Protein AF-A0A2V8SAG8-F1 (afdb_monomer)

Structure (mmCIF, N/CA/C/O backbone):
data_AF-A0A2V8SAG8-F1
#
_entry.id   AF-A0A2V8SAG8-F1
#
loop_
_atom_site.group_PDB
_atom_site.id
_atom_site.type_symbol
_atom_site.label_atom_id
_atom_site.label_alt_id
_atom_site.label_comp_id
_atom_site.label_asym_id
_atom_site.label_entity_id
_atom_site.label_seq_id
_atom_site.pdbx_PDB_ins_code
_atom_site.Cartn_x
_atom_site.Cartn_y
_atom_site.Cartn_z
_atom_site.occupancy
_atom_site.B_iso_or_equiv
_atom_site.auth_seq_id
_atom_site.auth_comp_id
_atom_site.auth_asym_id
_atom_site.auth_atom_id
_atom_site.pdbx_PDB_model_num
ATOM 1 N N . MET A 1 1 ? -33.614 17.159 59.659 1.00 59.34 1 MET A N 1
ATOM 2 C CA . MET A 1 1 ? -32.851 15.944 59.273 1.00 59.34 1 MET A CA 1
ATOM 3 C C . MET A 1 1 ? -33.443 15.196 58.076 1.00 59.34 1 MET A C 1
ATOM 5 O O . MET A 1 1 ? -32.689 14.918 57.157 1.00 59.34 1 MET A O 1
ATOM 9 N N . ARG A 1 2 ? -34.757 14.917 58.013 1.00 52.84 2 ARG A N 1
ATOM 10 C CA . ARG A 1 2 ? -35.379 14.204 56.870 1.00 52.84 2 ARG A CA 1
ATOM 11 C C . ARG A 1 2 ? -35.228 14.893 55.502 1.00 52.84 2 ARG A C 1
ATOM 13 O O . ARG A 1 2 ? -34.968 14.220 54.517 1.00 52.84 2 ARG A O 1
ATOM 20 N N . THR A 1 3 ? -35.327 16.218 55.440 1.00 53.06 3 THR A N 1
ATOM 21 C CA . THR A 1 3 ? -35.187 16.996 54.193 1.00 53.06 3 THR A CA 1
ATOM 22 C C . THR A 1 3 ? -33.755 17.038 53.646 1.00 53.06 3 THR A C 1
ATOM 24 O O . THR A 1 3 ? -33.572 17.054 52.434 1.00 53.06 3 THR A O 1
ATOM 27 N N . LEU A 1 4 ? -32.737 16.974 54.514 1.00 53.78 4 LEU A N 1
ATOM 28 C CA . LEU A 1 4 ? -31.325 16.955 54.104 1.00 53.78 4 LEU A CA 1
ATOM 29 C C . LEU A 1 4 ? -30.926 15.605 53.473 1.00 53.78 4 LEU A C 1
ATOM 31 O O . LEU A 1 4 ? -30.144 15.567 52.530 1.00 53.78 4 LEU A O 1
ATOM 35 N N . LEU A 1 5 ? -31.509 14.503 53.961 1.00 52.69 5 LEU A N 1
ATOM 36 C CA . LEU A 1 5 ? -31.294 13.150 53.430 1.00 52.69 5 LEU A CA 1
ATOM 37 C C . LEU A 1 5 ? -31.926 12.949 52.043 1.00 52.69 5 LEU A C 1
ATOM 39 O O . LEU A 1 5 ? -31.349 12.262 51.205 1.00 52.69 5 LEU A O 1
ATOM 43 N N . ILE A 1 6 ? -33.075 13.580 51.777 1.00 57.97 6 ILE A N 1
ATOM 44 C CA . ILE A 1 6 ? -33.745 13.501 50.468 1.00 57.97 6 ILE A CA 1
ATOM 45 C C . ILE A 1 6 ? -32.956 14.276 49.399 1.00 57.97 6 ILE A C 1
ATOM 47 O O . ILE A 1 6 ? -32.774 13.776 48.292 1.00 57.97 6 ILE A O 1
ATOM 51 N N . LEU A 1 7 ? -32.414 15.454 49.734 1.00 51.75 7 LEU A N 1
ATOM 52 C CA . LEU A 1 7 ? -31.563 16.229 48.820 1.00 51.75 7 LEU A CA 1
ATOM 53 C C . LEU A 1 7 ? -30.252 15.501 48.476 1.00 51.75 7 LEU A C 1
ATOM 55 O O . LEU A 1 7 ? -29.839 15.512 47.318 1.00 51.75 7 LEU A O 1
ATOM 59 N N . LEU A 1 8 ? -29.634 14.807 49.439 1.00 52.62 8 LEU A N 1
ATOM 60 C CA . LEU A 1 8 ? -28.410 14.033 49.198 1.00 52.62 8 LEU A CA 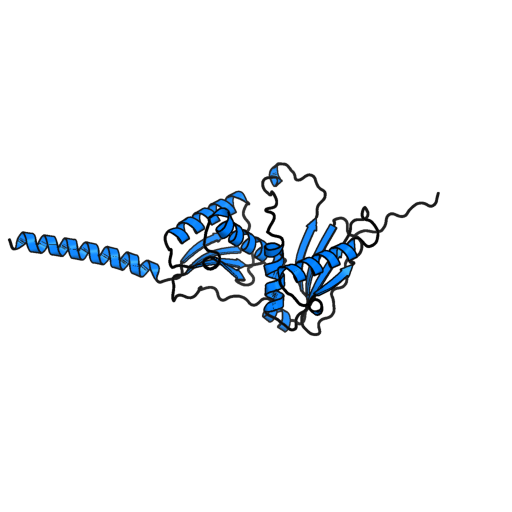1
ATOM 61 C C . LEU A 1 8 ? -28.649 12.829 48.266 1.00 52.62 8 LEU A C 1
ATOM 63 O O . LEU A 1 8 ? -27.813 12.525 47.416 1.00 52.62 8 LEU A O 1
ATOM 67 N N . ALA A 1 9 ? -29.808 12.173 48.387 1.00 54.47 9 ALA A N 1
ATOM 68 C CA . ALA A 1 9 ? -30.189 11.043 47.539 1.00 54.47 9 ALA A CA 1
ATOM 69 C C . ALA A 1 9 ? -30.464 11.463 46.081 1.00 54.47 9 ALA A C 1
ATOM 71 O O . ALA A 1 9 ? -30.076 10.753 45.155 1.00 54.47 9 ALA A O 1
ATOM 72 N N . ILE A 1 10 ? -31.070 12.636 45.863 1.00 56.75 10 ILE A N 1
ATOM 73 C CA . ILE A 1 10 ? -31.340 13.171 44.515 1.00 56.75 10 ILE A CA 1
ATOM 74 C C . ILE A 1 10 ? -30.034 13.573 43.810 1.00 56.75 10 ILE A C 1
ATOM 76 O O . ILE A 1 10 ? -29.859 13.297 42.622 1.00 56.75 10 ILE A O 1
ATOM 80 N N . VAL A 1 11 ? -29.080 14.159 44.539 1.00 57.69 11 VAL A N 1
ATOM 81 C CA . VAL A 1 11 ? -27.754 14.487 43.993 1.00 57.69 11 VAL A CA 1
ATOM 82 C C . VAL A 1 11 ? -26.985 13.208 43.633 1.00 57.69 11 VAL A C 1
ATOM 84 O O . VAL A 1 11 ? -26.477 13.106 42.519 1.00 57.69 11 VAL A O 1
ATOM 87 N N . ALA A 1 12 ? -26.977 12.187 44.498 1.00 54.62 12 ALA A N 1
ATOM 88 C CA . ALA A 1 12 ? -26.320 10.905 44.216 1.00 54.62 12 ALA A CA 1
ATOM 89 C C . ALA A 1 12 ? -26.925 10.161 43.006 1.00 54.62 12 ALA A C 1
ATOM 91 O O . ALA A 1 12 ? -26.187 9.622 42.180 1.00 54.62 12 ALA A O 1
ATOM 92 N N . ALA A 1 13 ? -28.253 10.186 42.849 1.00 53.47 13 ALA A N 1
ATOM 93 C CA . ALA A 1 13 ? -28.934 9.604 41.689 1.00 53.47 13 ALA A CA 1
ATOM 94 C C . ALA A 1 13 ? -28.615 10.342 40.372 1.00 53.47 13 ALA A C 1
ATOM 96 O O . ALA A 1 13 ? -28.557 9.725 39.308 1.00 53.47 13 ALA A O 1
ATOM 97 N N . SER A 1 14 ? -28.347 11.650 40.441 1.00 50.44 14 SER A N 1
ATOM 98 C CA . SER A 1 14 ? -27.987 12.466 39.272 1.00 50.44 14 SER A CA 1
ATOM 99 C C . SER A 1 14 ? -26.563 12.177 38.778 1.00 50.44 14 SER A C 1
ATOM 101 O O . SER A 1 14 ? -26.326 12.138 37.571 1.00 50.44 14 SER A O 1
ATOM 103 N N . PHE A 1 15 ? -25.624 11.896 39.691 1.00 50.81 15 PHE A N 1
ATOM 104 C CA . PHE A 1 15 ? -24.267 11.471 39.327 1.00 50.81 15 PHE A CA 1
ATOM 105 C C . PHE A 1 15 ? -24.233 10.058 38.725 1.00 50.81 15 PHE A C 1
ATOM 107 O O . PHE A 1 15 ? -23.493 9.825 37.773 1.00 50.81 15 PHE A O 1
ATOM 114 N N . ALA A 1 16 ? -25.060 9.129 39.215 1.00 51.09 16 ALA A N 1
ATOM 115 C CA . ALA A 1 16 ? -25.111 7.762 38.688 1.00 51.09 16 ALA A CA 1
ATOM 116 C C . ALA A 1 16 ? -25.622 7.700 37.235 1.00 51.09 16 ALA A C 1
ATOM 118 O O . ALA A 1 16 ? -25.042 6.995 36.409 1.00 51.09 16 ALA A O 1
ATOM 119 N N . ASN A 1 17 ? -26.651 8.484 36.894 1.00 52.81 17 ASN A N 1
ATOM 120 C CA . ASN A 1 17 ? -27.171 8.538 35.523 1.00 52.81 17 ASN A CA 1
ATOM 121 C C . ASN A 1 17 ? -26.181 9.176 34.538 1.00 52.81 17 ASN A C 1
ATOM 123 O O . ASN A 1 17 ? -26.051 8.688 33.418 1.00 52.81 17 ASN A O 1
ATOM 127 N N . ALA A 1 18 ? -25.439 10.211 34.948 1.00 50.78 18 ALA A N 1
ATOM 128 C CA . ALA A 1 18 ? -24.417 10.827 34.099 1.00 50.78 18 ALA A CA 1
ATOM 129 C C . ALA A 1 18 ? -23.249 9.865 33.800 1.00 50.78 18 ALA A C 1
ATOM 131 O O . ALA A 1 18 ? -22.774 9.797 32.665 1.00 50.78 18 ALA A O 1
ATOM 132 N N . VAL A 1 19 ? -22.813 9.073 34.787 1.00 52.50 19 VAL A N 1
ATOM 133 C CA . VAL A 1 19 ? -21.757 8.059 34.608 1.00 52.50 19 VAL A CA 1
ATOM 134 C C . VAL A 1 19 ? -22.233 6.926 33.690 1.00 52.50 19 VAL A C 1
ATOM 136 O O . VAL A 1 19 ? -21.529 6.586 32.741 1.00 52.50 19 VAL A O 1
ATOM 139 N N . ALA A 1 20 ? -23.456 6.420 33.879 1.00 48.94 20 ALA A N 1
ATOM 140 C CA . ALA A 1 20 ? -24.014 5.333 33.069 1.00 48.94 20 ALA A CA 1
ATOM 141 C C . ALA A 1 20 ? -24.266 5.730 31.598 1.00 48.94 20 ALA A C 1
ATOM 143 O O . ALA A 1 20 ? -23.990 4.947 30.688 1.00 48.94 20 ALA A O 1
ATOM 144 N N . GLN A 1 21 ? -24.719 6.962 31.330 1.00 47.94 21 GLN A N 1
ATOM 145 C CA . GLN A 1 21 ? -24.854 7.475 29.956 1.00 47.94 21 GLN A CA 1
ATOM 146 C C . GLN A 1 21 ? -23.495 7.672 29.267 1.00 47.94 21 GLN A C 1
ATOM 148 O O . GLN A 1 21 ? -23.377 7.456 28.061 1.00 47.94 21 GLN A O 1
ATOM 153 N N . THR A 1 22 ? -22.455 8.023 30.030 1.00 49.22 22 THR A N 1
ATOM 154 C CA . THR A 1 22 ? -21.082 8.142 29.511 1.00 49.22 22 THR A CA 1
ATOM 155 C C . THR A 1 22 ? -20.463 6.769 29.212 1.00 49.22 22 THR A C 1
ATOM 157 O O . THR A 1 22 ? -19.616 6.645 28.329 1.00 49.22 22 THR A O 1
ATOM 160 N N . GLU A 1 23 ? -20.889 5.723 29.919 1.00 48.75 23 GLU A N 1
ATOM 161 C CA . GLU A 1 23 ? -20.388 4.355 29.761 1.00 48.75 23 GLU A CA 1
ATOM 162 C C . GLU A 1 23 ? -21.086 3.600 28.615 1.00 48.75 23 GLU A C 1
ATOM 164 O O . GLU A 1 23 ? -20.420 2.926 27.831 1.00 48.75 23 GLU A O 1
ATOM 169 N N . SER A 1 24 ? -22.393 3.811 28.423 1.00 48.59 24 SER A N 1
ATOM 170 C CA . SER A 1 24 ? -23.162 3.227 27.311 1.00 48.59 24 SER A CA 1
ATOM 171 C C . SER A 1 24 ? -22.766 3.778 25.933 1.00 48.59 24 SER A C 1
ATOM 173 O O . SER A 1 24 ? -22.850 3.058 24.944 1.00 48.59 24 SER A O 1
ATOM 175 N N . ALA A 1 25 ? -22.299 5.029 25.841 1.00 52.31 25 ALA A N 1
ATOM 176 C CA . ALA A 1 25 ? -21.784 5.599 24.588 1.00 52.31 25 ALA A CA 1
ATOM 177 C C . ALA A 1 25 ? -20.377 5.078 24.213 1.00 52.31 25 ALA A C 1
ATOM 179 O O . ALA A 1 25 ? -19.885 5.343 23.117 1.00 52.31 25 ALA A O 1
ATOM 180 N N . ARG A 1 26 ? -19.708 4.343 25.116 1.00 59.00 26 ARG A N 1
ATOM 181 C CA . ARG A 1 26 ? -18.362 3.775 24.914 1.00 59.00 26 ARG A CA 1
ATOM 182 C C . ARG A 1 26 ? -18.370 2.310 24.484 1.00 59.00 26 ARG A C 1
ATOM 184 O O . ARG A 1 26 ? -17.299 1.718 24.399 1.00 59.00 26 ARG A O 1
ATOM 191 N N . THR A 1 27 ? -19.535 1.712 24.249 1.00 76.00 27 THR A N 1
ATOM 192 C CA . THR A 1 27 ? -19.641 0.268 23.979 1.00 76.00 27 THR A CA 1
ATOM 193 C C . THR A 1 27 ? -19.676 -0.065 22.484 1.00 76.00 27 THR A C 1
ATOM 195 O O . THR A 1 27 ? -19.366 -1.188 22.091 1.00 76.00 27 THR A O 1
ATOM 198 N N . GLU A 1 28 ? -19.976 0.911 21.627 1.00 88.75 28 GLU A N 1
ATOM 199 C CA . GLU A 1 28 ? -20.099 0.702 20.183 1.00 88.75 28 GLU A CA 1
ATOM 200 C C . GLU A 1 28 ? -18.912 1.267 19.397 1.00 88.75 28 GLU A C 1
ATOM 202 O O . GLU A 1 28 ? -18.224 2.201 19.819 1.00 88.75 28 GLU A O 1
ATOM 207 N N . ALA A 1 29 ? -18.662 0.678 18.227 1.00 94.81 29 ALA A N 1
ATOM 208 C CA . ALA A 1 29 ? -17.702 1.210 17.275 1.00 94.81 29 ALA A CA 1
ATOM 209 C C . ALA A 1 29 ? -18.207 2.549 16.724 1.00 94.81 29 ALA A C 1
ATOM 211 O O . ALA A 1 29 ? -19.338 2.649 16.252 1.00 94.81 29 ALA A O 1
ATOM 212 N N . ARG A 1 30 ? -17.352 3.573 16.740 1.00 95.69 30 ARG A N 1
ATOM 213 C CA . ARG A 1 30 ? -17.709 4.931 16.321 1.00 95.69 30 ARG A CA 1
ATOM 214 C C . ARG A 1 30 ? -16.890 5.378 15.120 1.00 95.69 30 ARG A C 1
ATOM 216 O O . ARG A 1 30 ? -15.659 5.333 15.156 1.00 95.69 30 ARG A O 1
ATOM 223 N N . LEU A 1 31 ? -17.584 5.866 14.094 1.00 97.31 31 LEU A N 1
ATOM 224 C CA . LEU A 1 31 ? -16.984 6.600 12.985 1.00 97.31 31 LEU A CA 1
ATOM 225 C C . LEU A 1 31 ? -16.631 8.010 13.471 1.00 97.31 31 LEU A C 1
ATOM 227 O O . LEU A 1 31 ? -17.499 8.746 13.934 1.00 97.31 31 LEU A O 1
ATOM 231 N N . ILE A 1 32 ? -15.355 8.363 13.393 1.00 97.94 32 ILE A N 1
ATOM 232 C CA . ILE A 1 32 ? -14.829 9.671 13.795 1.00 97.94 32 ILE A CA 1
ATOM 233 C C . ILE A 1 32 ? -14.840 10.635 12.619 1.00 97.94 32 ILE A C 1
ATOM 235 O O . ILE A 1 32 ? -15.211 11.793 12.770 1.00 97.94 32 ILE A O 1
ATOM 239 N N . ASP A 1 33 ? -14.418 10.149 11.454 1.00 98.44 33 ASP A N 1
ATOM 240 C CA . ASP A 1 33 ? -14.314 10.951 10.244 1.00 98.44 33 ASP A CA 1
ATOM 241 C C . ASP A 1 33 ? -14.410 10.061 9.000 1.00 98.44 33 ASP A C 1
ATOM 243 O O . ASP A 1 33 ? -14.040 8.885 9.030 1.00 98.44 33 ASP A O 1
ATOM 247 N N . SER A 1 34 ? -14.885 10.639 7.900 1.00 97.88 34 SER A N 1
ATOM 248 C CA . SER A 1 34 ? -14.940 10.026 6.576 1.00 97.88 34 SER A CA 1
ATOM 249 C C . SER A 1 34 ? -14.598 11.077 5.527 1.00 97.88 34 SER A C 1
ATOM 251 O O . SER A 1 34 ? -15.248 12.118 5.446 1.00 97.88 34 SER A O 1
ATOM 253 N N . PHE A 1 35 ? -13.600 10.801 4.692 1.00 97.31 35 PHE A N 1
ATOM 254 C CA . PHE A 1 35 ? -13.132 11.750 3.685 1.00 97.31 35 PHE A CA 1
ATOM 255 C C . PHE A 1 35 ? -12.602 11.055 2.433 1.00 97.31 35 PHE A C 1
ATOM 257 O O . PHE A 1 35 ? -12.167 9.905 2.469 1.00 97.31 35 PHE A O 1
ATOM 264 N N . GLY A 1 36 ? -12.654 11.770 1.309 1.00 94.44 36 GLY A N 1
ATOM 265 C CA . GLY A 1 36 ? -12.158 11.288 0.025 1.00 94.44 36 GLY A CA 1
ATOM 266 C C . GLY A 1 36 ? -10.677 11.594 -0.207 1.00 94.44 36 GLY A C 1
ATOM 267 O O . GLY A 1 36 ? -9.850 11.558 0.705 1.00 94.44 36 GLY A O 1
ATOM 268 N N . SER A 1 37 ? -10.326 11.949 -1.443 1.00 89.19 37 SER A N 1
ATOM 269 C CA . SER A 1 37 ? -9.012 12.533 -1.726 1.00 89.19 37 SER A CA 1
ATOM 270 C C . SER A 1 37 ? -8.968 13.982 -1.236 1.00 89.19 37 SER A C 1
ATOM 272 O O . SER A 1 37 ? -9.674 14.834 -1.767 1.00 89.19 37 SER A O 1
ATOM 274 N N . VAL A 1 38 ? -8.132 14.260 -0.236 1.00 91.25 38 VAL A N 1
ATOM 275 C CA . VAL A 1 38 ? -7.940 15.601 0.345 1.00 91.25 38 VAL A CA 1
ATOM 276 C C . VAL A 1 38 ? -6.486 16.054 0.224 1.00 91.25 38 VAL A C 1
ATOM 278 O O . VAL A 1 38 ? -5.590 15.228 -0.014 1.00 91.25 38 VAL A O 1
ATOM 281 N N . ALA A 1 39 ? -6.251 17.356 0.405 1.00 87.69 39 ALA A N 1
ATOM 282 C CA . ALA A 1 39 ? -4.908 17.912 0.507 1.00 87.69 39 ALA A CA 1
ATOM 283 C C . ALA A 1 39 ? -4.139 17.284 1.680 1.00 87.69 39 ALA A C 1
ATOM 285 O O . ALA A 1 39 ? -4.716 16.738 2.625 1.00 87.69 39 ALA A O 1
ATOM 286 N N . TYR A 1 40 ? -2.813 17.334 1.607 1.00 83.56 40 TYR A N 1
ATOM 287 C CA . TYR A 1 40 ? -1.960 16.689 2.597 1.00 83.56 40 TYR A CA 1
ATOM 288 C C . TYR A 1 40 ? -2.123 17.281 4.005 1.00 83.56 40 TYR A C 1
ATOM 290 O O . TYR A 1 40 ? -2.330 16.541 4.968 1.00 83.56 40 TYR A O 1
ATOM 298 N N . SER A 1 41 ? -2.096 18.610 4.108 1.00 88.38 41 SER A N 1
ATOM 299 C CA . SER A 1 41 ? -2.337 19.356 5.347 1.00 88.38 41 SER A CA 1
ATOM 300 C C . SER A 1 41 ? -3.689 19.011 5.978 1.00 88.38 41 SER A C 1
ATOM 302 O O . SER A 1 41 ? -3.756 18.751 7.179 1.00 88.38 41 SER A O 1
ATOM 304 N N . ASP A 1 42 ? -4.746 18.916 5.168 1.00 94.06 42 ASP A N 1
ATOM 305 C CA . ASP A 1 42 ? -6.082 18.531 5.632 1.00 94.06 42 ASP A CA 1
ATOM 306 C C . ASP A 1 42 ? -6.101 17.101 6.174 1.00 94.06 42 ASP A C 1
ATOM 308 O O . ASP A 1 42 ? -6.712 16.826 7.207 1.00 94.06 42 ASP A O 1
ATOM 312 N N . MET A 1 43 ? -5.412 16.175 5.499 1.00 93.81 43 MET A N 1
ATOM 313 C CA . MET A 1 43 ? -5.290 14.798 5.972 1.00 93.81 43 MET A CA 1
ATOM 314 C C . MET A 1 43 ? -4.577 14.738 7.327 1.00 93.81 43 MET A C 1
ATOM 316 O O . MET A 1 43 ? -5.033 14.019 8.212 1.00 93.81 43 MET A O 1
ATOM 320 N N . LEU A 1 44 ? -3.491 15.496 7.510 1.00 94.25 44 LEU A N 1
ATOM 321 C CA . LEU A 1 44 ? -2.785 15.578 8.791 1.00 94.25 44 LEU A CA 1
ATOM 322 C C . LEU A 1 44 ? -3.690 16.109 9.903 1.00 94.25 44 LEU A C 1
ATOM 324 O O . LEU A 1 44 ? -3.802 15.464 10.940 1.00 94.25 44 LEU A O 1
ATOM 328 N N . ALA A 1 45 ? -4.399 17.215 9.667 1.00 97.00 45 ALA A N 1
ATOM 329 C CA . ALA A 1 45 ? -5.307 17.796 10.655 1.00 97.00 45 ALA A CA 1
ATOM 330 C C . ALA A 1 45 ? -6.406 16.807 11.092 1.00 97.00 45 ALA A C 1
ATOM 332 O O . ALA A 1 45 ? -6.732 16.703 12.276 1.00 97.00 45 ALA A O 1
ATOM 333 N N . ARG A 1 46 ? -6.941 16.019 10.152 1.00 98.19 46 ARG A N 1
ATOM 334 C CA . ARG A 1 46 ? -7.920 14.958 10.446 1.00 98.19 46 ARG A CA 1
ATOM 335 C C . ARG A 1 46 ? -7.313 13.817 11.261 1.00 98.19 46 ARG A C 1
ATOM 337 O O . ARG A 1 46 ? -7.924 13.349 12.221 1.00 98.19 46 ARG A O 1
ATOM 344 N N . LEU A 1 47 ? -6.097 13.387 10.918 1.00 98.19 47 LEU A N 1
ATOM 345 C CA . LEU A 1 47 ? -5.368 12.369 11.682 1.00 98.19 47 LEU A CA 1
ATOM 346 C C . LEU A 1 47 ? -5.015 12.852 13.094 1.00 98.19 47 LEU A C 1
ATOM 348 O O . LEU A 1 47 ? -5.016 12.048 14.022 1.00 98.19 47 LEU A O 1
ATOM 352 N N . ASP A 1 48 ? -4.776 14.147 13.278 1.00 98.44 48 ASP A N 1
ATOM 353 C CA . ASP A 1 48 ? -4.539 14.746 14.591 1.00 98.44 48 ASP A CA 1
ATOM 354 C C . ASP A 1 48 ? -5.784 14.695 15.468 1.00 98.44 48 ASP A C 1
ATOM 356 O O . ASP A 1 48 ? -5.710 14.246 16.612 1.00 98.44 48 ASP A O 1
ATOM 360 N N . GLY A 1 49 ? -6.938 15.074 14.909 1.00 98.31 49 GLY A N 1
ATOM 361 C CA . GLY A 1 49 ? -8.229 14.909 15.576 1.00 98.31 49 GLY A CA 1
ATOM 362 C C . GLY A 1 49 ? -8.476 13.451 15.964 1.00 98.31 49 GLY A C 1
ATOM 363 O O . GLY A 1 49 ? -8.809 13.150 17.108 1.00 98.31 49 GLY A O 1
ATOM 364 N N . PHE A 1 50 ? -8.207 12.519 15.050 1.00 98.56 50 PHE A N 1
ATOM 365 C CA . PHE A 1 50 ? -8.332 11.090 15.329 1.00 98.56 50 PHE A CA 1
ATOM 366 C C . PHE A 1 50 ? -7.373 10.592 16.421 1.00 98.56 50 PHE A C 1
ATOM 368 O O . PHE A 1 50 ? -7.755 9.761 17.248 1.00 98.56 50 PHE A O 1
ATOM 375 N N . ALA A 1 51 ? -6.142 11.107 16.467 1.00 98.44 51 ALA A N 1
ATOM 376 C CA . ALA A 1 51 ? -5.182 10.770 17.512 1.00 98.44 51 ALA A CA 1
ATOM 377 C C . ALA A 1 51 ? -5.656 11.234 18.898 1.00 98.44 51 ALA A C 1
ATOM 379 O O . ALA A 1 51 ? -5.554 10.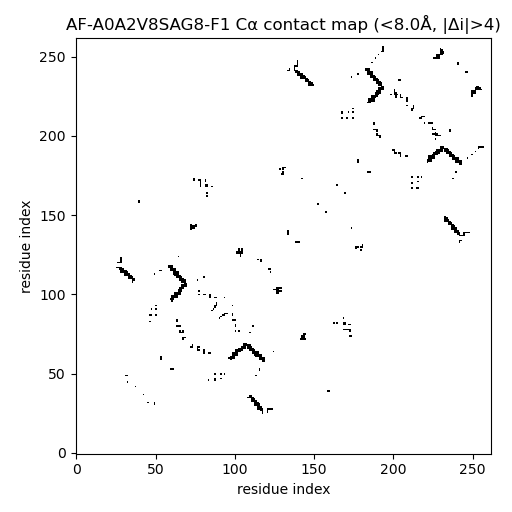463 19.854 1.00 98.44 51 ALA A O 1
ATOM 380 N N . ILE A 1 52 ? -6.219 12.443 18.997 1.00 98.12 52 ILE A N 1
ATOM 381 C CA . ILE A 1 52 ? -6.808 12.982 20.235 1.00 98.12 52 ILE A CA 1
ATOM 382 C C . ILE A 1 52 ? -7.950 12.081 20.716 1.00 98.12 52 ILE A C 1
ATOM 384 O O . ILE A 1 52 ? -7.973 11.658 21.873 1.00 98.12 52 ILE A O 1
ATOM 388 N N . GLU A 1 53 ? -8.864 11.714 19.818 1.00 97.56 53 GLU A N 1
ATOM 389 C CA . GLU A 1 53 ? -9.987 10.832 20.145 1.00 97.56 53 GLU A CA 1
ATOM 390 C C . GLU A 1 53 ? -9.509 9.458 20.655 1.00 97.56 53 GLU A C 1
ATOM 392 O O . GLU A 1 53 ? -10.049 8.925 21.627 1.00 97.56 53 GLU A O 1
ATOM 397 N N . LEU A 1 54 ? -8.445 8.895 20.068 1.00 96.56 54 LEU A N 1
ATOM 398 C CA . LEU A 1 54 ? -7.841 7.643 20.540 1.00 96.56 54 LEU A CA 1
ATOM 399 C C . LEU A 1 54 ? -7.117 7.774 21.882 1.00 96.56 54 LEU A C 1
ATOM 401 O O . LEU A 1 54 ? -7.101 6.815 22.660 1.00 96.56 54 LEU A O 1
ATOM 405 N N . GLN A 1 55 ? -6.502 8.918 22.171 1.00 95.81 55 GLN A N 1
ATOM 406 C CA . GLN A 1 55 ? -5.885 9.184 23.474 1.00 95.81 55 GLN A CA 1
ATOM 407 C C . GLN A 1 55 ? -6.946 9.267 24.578 1.00 95.81 55 GLN A C 1
ATOM 409 O O . GLN A 1 55 ? -6.750 8.700 25.652 1.00 95.81 55 GLN A O 1
ATOM 414 N N . ASN A 1 56 ? -8.106 9.855 24.275 1.00 95.81 56 ASN A N 1
ATOM 415 C CA . ASN A 1 56 ? -9.258 9.914 25.179 1.00 95.81 56 ASN A CA 1
ATOM 416 C C . ASN A 1 56 ? -9.949 8.550 25.386 1.00 95.81 56 ASN A C 1
ATOM 418 O O . ASN A 1 56 ? -10.724 8.383 26.328 1.00 95.81 56 ASN A O 1
ATOM 422 N N . ALA A 1 57 ? -9.654 7.560 24.538 1.00 94.50 57 ALA A N 1
ATOM 423 C CA . ALA A 1 57 ? -10.195 6.205 24.607 1.00 94.50 57 ALA A CA 1
ATOM 424 C C . ALA A 1 57 ? -9.068 5.151 24.697 1.00 94.50 57 ALA A C 1
ATOM 426 O O . ALA A 1 57 ? -8.889 4.361 23.767 1.00 94.50 57 ALA A O 1
ATOM 427 N N . PRO A 1 58 ? -8.298 5.090 25.803 1.00 92.88 58 PRO A N 1
ATOM 428 C CA . PRO A 1 58 ? -7.028 4.353 25.877 1.00 92.88 58 PRO A CA 1
ATOM 429 C C . PRO A 1 58 ? -7.152 2.839 25.664 1.00 92.88 58 PRO A C 1
ATOM 431 O O . PRO A 1 58 ? -6.216 2.214 25.173 1.00 92.88 58 PRO A O 1
ATOM 434 N N . GLN A 1 59 ? -8.307 2.254 25.988 1.00 93.44 59 GLN A N 1
ATOM 435 C CA . GLN A 1 59 ? -8.581 0.828 25.773 1.00 93.44 59 GLN A CA 1
ATOM 436 C C . GLN A 1 59 ? -9.065 0.521 24.346 1.00 93.44 59 GLN A C 1
ATOM 438 O O . GLN A 1 59 ? -9.099 -0.634 23.936 1.00 93.44 59 GLN A O 1
ATOM 443 N N . SER A 1 60 ? -9.438 1.538 23.569 1.00 96.25 60 SER A N 1
ATOM 444 C CA . SER A 1 60 ? -9.958 1.348 22.215 1.00 96.25 60 SER A CA 1
ATOM 445 C C . SER A 1 60 ? -8.842 1.218 21.182 1.00 96.25 60 SER A C 1
ATOM 447 O O . SER A 1 60 ? -7.724 1.723 21.356 1.00 96.25 60 SER A O 1
ATOM 449 N N . ARG A 1 61 ? -9.179 0.568 20.067 1.00 97.50 61 ARG A N 1
ATOM 450 C CA . ARG A 1 61 ? -8.348 0.468 18.864 1.00 97.50 61 ARG A CA 1
ATOM 451 C C . ARG A 1 61 ? -8.842 1.440 17.798 1.00 97.50 61 ARG A C 1
ATOM 453 O O . ARG A 1 61 ? -10.042 1.608 17.617 1.00 97.50 61 ARG A O 1
ATOM 460 N N . GLY A 1 62 ? -7.907 2.041 17.079 1.00 97.94 62 GLY A N 1
ATOM 461 C CA . GLY A 1 62 ? -8.149 2.852 15.900 1.00 97.94 62 GLY A CA 1
ATOM 462 C C . GLY A 1 62 ? -8.054 2.031 14.623 1.00 97.94 62 GLY A C 1
ATOM 463 O O . GLY A 1 62 ? -7.131 1.231 14.453 1.00 97.94 62 GLY A O 1
ATOM 464 N N . PHE A 1 63 ? -8.974 2.263 13.698 1.00 98.38 63 PHE A N 1
ATOM 465 C CA . PHE A 1 63 ? -8.962 1.658 12.376 1.00 98.38 63 PHE A CA 1
ATOM 466 C C . PHE A 1 63 ? -9.004 2.746 11.306 1.00 98.38 63 PHE A C 1
ATOM 468 O O . PHE A 1 63 ? -9.835 3.646 11.361 1.00 98.38 63 PHE A O 1
ATOM 475 N N . ILE A 1 64 ? -8.105 2.639 10.331 1.00 98.19 64 ILE A N 1
ATOM 476 C CA . ILE A 1 64 ? -8.134 3.404 9.086 1.00 98.19 64 ILE A CA 1
ATOM 477 C C . ILE A 1 64 ? -8.656 2.453 8.017 1.00 98.19 64 ILE A C 1
ATOM 479 O O . ILE A 1 64 ? -7.935 1.555 7.570 1.00 98.19 64 ILE A O 1
ATOM 483 N N . VAL A 1 65 ? -9.912 2.620 7.630 1.00 98.06 65 VAL A N 1
ATOM 484 C CA . VAL A 1 65 ? -10.530 1.819 6.576 1.00 98.06 65 VAL A CA 1
ATOM 485 C C . VAL A 1 65 ? -10.353 2.554 5.259 1.00 98.06 65 VAL A C 1
ATOM 487 O O . VAL A 1 65 ? -10.718 3.719 5.143 1.00 98.06 65 VAL A O 1
ATOM 490 N N . ALA A 1 66 ? -9.760 1.890 4.278 1.00 96.81 66 ALA A N 1
ATOM 491 C CA . ALA A 1 66 ? -9.431 2.477 2.992 1.00 96.81 66 ALA A CA 1
ATOM 492 C C . ALA A 1 66 ? -10.223 1.787 1.883 1.00 96.81 66 ALA A C 1
ATOM 494 O O . ALA A 1 66 ? -10.204 0.559 1.779 1.00 96.81 66 ALA A O 1
ATOM 495 N N . TYR A 1 67 ? -10.878 2.585 1.046 1.00 95.25 67 TYR A N 1
ATOM 496 C CA . TYR A 1 67 ? -11.713 2.124 -0.053 1.00 95.25 67 TYR A CA 1
ATOM 497 C C . TYR A 1 67 ? -11.118 2.607 -1.378 1.00 95.25 67 TYR A C 1
ATOM 499 O O . TYR A 1 67 ? -11.270 3.784 -1.726 1.00 95.25 67 TYR A O 1
ATOM 507 N N . PRO A 1 68 ? -10.378 1.759 -2.110 1.00 92.19 68 PRO A N 1
ATOM 508 C CA . PRO A 1 68 ? -9.926 2.096 -3.454 1.00 92.19 68 PRO A CA 1
ATOM 509 C C . PRO A 1 68 ? -11.095 2.191 -4.445 1.00 92.19 68 PRO A C 1
ATOM 511 O O . PRO A 1 68 ? -12.149 1.585 -4.257 1.00 92.19 68 PRO A O 1
ATOM 514 N N . GLN A 1 69 ? -10.884 2.905 -5.550 1.00 87.88 69 GLN A N 1
ATOM 515 C CA . GLN A 1 69 ? -11.811 2.864 -6.686 1.00 87.88 69 GLN A CA 1
ATOM 516 C C . GLN A 1 69 ? -11.583 1.607 -7.538 1.00 87.88 69 GLN A C 1
ATOM 518 O O . GLN A 1 69 ? -10.421 1.252 -7.739 1.00 87.88 69 GLN A O 1
ATOM 523 N N . PRO A 1 70 ? -12.634 0.987 -8.118 1.00 79.19 70 PRO A N 1
ATOM 524 C CA . PRO A 1 70 ? -12.497 -0.168 -9.013 1.00 79.19 70 PRO A CA 1
ATOM 525 C C . PRO A 1 70 ? -11.533 0.069 -10.182 1.00 79.19 70 PRO A C 1
ATOM 527 O O . PRO A 1 70 ? -10.768 -0.813 -10.554 1.00 79.19 70 PRO A O 1
ATOM 530 N N . ASN A 1 71 ? -11.550 1.283 -10.741 1.00 75.81 71 ASN A N 1
ATOM 531 C CA . ASN A 1 71 ? -10.731 1.663 -11.896 1.00 75.81 71 ASN A CA 1
ATOM 532 C C . ASN A 1 71 ? -9.378 2.283 -11.503 1.00 75.81 71 ASN A C 1
ATOM 534 O O . ASN A 1 71 ? -8.645 2.759 -12.371 1.00 75.81 71 ASN A O 1
ATOM 538 N N . ASN A 1 72 ? -9.059 2.324 -10.208 1.00 76.06 72 ASN A N 1
ATOM 539 C CA . ASN A 1 72 ? -7.798 2.840 -9.693 1.00 76.06 72 ASN A CA 1
ATOM 540 C C . ASN A 1 72 ? -6.956 1.696 -9.112 1.00 76.06 72 ASN A C 1
ATOM 542 O O . ASN A 1 72 ? -7.429 0.586 -8.883 1.00 76.06 72 ASN A O 1
ATOM 546 N N . LEU A 1 73 ? -5.676 1.967 -8.884 1.00 85.94 73 LEU A N 1
ATOM 547 C CA . LEU A 1 73 ? -4.729 0.993 -8.368 1.00 85.94 73 LEU A CA 1
ATOM 548 C C . LEU A 1 73 ? -4.954 0.811 -6.862 1.00 85.94 73 LEU A C 1
ATOM 550 O O . LEU A 1 73 ? -4.721 1.760 -6.104 1.00 85.94 73 LEU A O 1
ATOM 554 N N . PRO A 1 74 ? -5.369 -0.380 -6.390 1.00 87.94 74 PRO A N 1
ATOM 555 C CA . PRO A 1 74 ? -5.718 -0.580 -4.985 1.00 87.94 74 PRO A CA 1
ATOM 556 C C . PRO A 1 74 ? -4.540 -0.297 -4.043 1.00 87.94 74 PRO A C 1
ATOM 558 O O . PRO A 1 74 ? -4.717 0.236 -2.945 1.00 87.94 74 PRO A O 1
ATOM 561 N N . GLY A 1 75 ? -3.318 -0.585 -4.490 1.00 89.50 75 GLY A N 1
ATOM 562 C CA . GLY A 1 75 ? -2.100 -0.334 -3.737 1.00 89.50 75 GLY A CA 1
ATOM 563 C C . GLY A 1 75 ? -1.843 1.143 -3.458 1.00 89.50 75 GLY A C 1
ATOM 564 O O . GLY A 1 75 ? -1.307 1.455 -2.399 1.00 89.50 75 GLY A O 1
ATOM 565 N N . TRP A 1 76 ? -2.263 2.070 -4.326 1.00 87.88 76 TRP A N 1
ATOM 566 C CA . TRP A 1 76 ? -2.072 3.505 -4.082 1.00 87.88 76 TRP A CA 1
ATOM 567 C C . TRP A 1 76 ? -2.862 3.974 -2.853 1.00 87.88 76 TRP A C 1
ATOM 569 O O . TRP A 1 76 ? -2.290 4.536 -1.915 1.00 87.88 76 TRP A O 1
ATOM 579 N N . THR A 1 77 ? -4.156 3.650 -2.809 1.00 91.50 77 THR A N 1
ATOM 580 C CA . THR A 1 77 ? -5.043 3.990 -1.690 1.00 91.50 77 THR A CA 1
ATOM 581 C C . THR A 1 77 ? -4.577 3.339 -0.385 1.00 91.50 77 THR A C 1
ATOM 583 O O . THR A 1 77 ? -4.516 4.011 0.649 1.00 91.50 77 THR A O 1
ATOM 586 N N . LEU A 1 78 ? -4.181 2.061 -0.432 1.00 93.62 78 LEU A N 1
ATOM 587 C CA . LEU A 1 78 ? -3.712 1.315 0.741 1.00 93.62 78 LEU A CA 1
ATOM 588 C C . LEU A 1 78 ? -2.353 1.799 1.260 1.00 93.62 78 LEU A C 1
ATOM 590 O O . LEU A 1 78 ? -2.146 1.828 2.475 1.00 93.62 78 LEU A O 1
ATOM 594 N N . LYS A 1 79 ? -1.428 2.210 0.385 1.00 91.44 79 LYS A N 1
ATOM 595 C CA . LYS A 1 79 ? -0.162 2.836 0.803 1.00 91.44 79 LYS A CA 1
ATOM 596 C C . LYS A 1 79 ? -0.414 4.126 1.567 1.00 91.44 79 LYS A C 1
ATOM 598 O O . LYS A 1 79 ? 0.188 4.330 2.614 1.00 91.44 79 LYS A O 1
ATOM 603 N N . ARG A 1 80 ? -1.337 4.967 1.093 1.00 91.00 80 ARG A N 1
ATOM 604 C CA . ARG A 1 80 ? -1.697 6.217 1.778 1.00 91.00 80 ARG A CA 1
ATOM 605 C C . ARG A 1 80 ? -2.339 5.964 3.150 1.00 91.00 80 ARG A C 1
ATOM 607 O O . ARG A 1 80 ? -2.039 6.680 4.099 1.00 91.00 80 ARG A O 1
ATOM 614 N N . ALA A 1 81 ? -3.133 4.902 3.300 1.00 94.50 81 ALA A N 1
ATOM 615 C CA . ALA A 1 81 ? -3.640 4.481 4.610 1.00 94.50 81 ALA A CA 1
ATOM 616 C C . ALA A 1 81 ? -2.533 3.954 5.546 1.00 94.50 81 ALA A C 1
ATOM 618 O O . ALA A 1 81 ? -2.524 4.265 6.736 1.00 94.50 81 ALA A O 1
ATOM 619 N N . ASN A 1 82 ? -1.567 3.190 5.024 1.00 93.25 82 ASN A N 1
ATOM 620 C CA . ASN A 1 82 ? -0.419 2.720 5.813 1.00 93.25 82 ASN A CA 1
ATOM 621 C C . ASN A 1 82 ? 0.517 3.858 6.208 1.00 93.25 82 ASN A C 1
ATOM 623 O O . ASN A 1 82 ? 1.006 3.884 7.335 1.00 93.25 82 ASN A O 1
ATOM 627 N N . TRP A 1 83 ? 0.688 4.838 5.328 1.00 91.81 83 TRP A N 1
ATOM 628 C CA . TRP A 1 83 ? 1.345 6.089 5.660 1.00 91.81 83 TRP A CA 1
ATOM 629 C C . TRP A 1 83 ? 0.639 6.794 6.829 1.00 91.81 83 TRP A C 1
ATOM 631 O O . TRP A 1 83 ? 1.284 7.139 7.816 1.00 91.81 83 TRP A O 1
ATOM 641 N N . ALA A 1 84 ? -0.686 6.949 6.761 1.00 94.56 84 ALA A N 1
ATOM 642 C CA . ALA A 1 84 ? -1.467 7.586 7.819 1.00 94.56 84 ALA A CA 1
ATOM 643 C C . ALA A 1 84 ? -1.317 6.853 9.161 1.00 94.56 84 ALA A C 1
ATOM 645 O O . ALA A 1 84 ? -1.119 7.471 10.206 1.00 94.56 84 ALA A O 1
ATOM 646 N N . ARG A 1 85 ? -1.313 5.515 9.130 1.00 95.62 85 ARG A N 1
ATOM 647 C CA . ARG A 1 85 ? -0.989 4.689 10.298 1.00 95.62 85 ARG A CA 1
ATOM 648 C C . ARG A 1 85 ? 0.421 4.971 10.823 1.00 95.62 85 ARG A C 1
ATOM 650 O O . ARG A 1 85 ? 0.599 5.118 12.030 1.00 95.62 85 ARG A O 1
ATOM 657 N N . ALA A 1 86 ? 1.420 5.040 9.947 1.00 92.44 86 ALA A N 1
ATOM 658 C CA . ALA A 1 86 ? 2.793 5.338 10.337 1.00 92.44 86 ALA A CA 1
ATOM 659 C C . ALA A 1 86 ? 2.917 6.739 10.955 1.00 92.44 86 ALA A C 1
ATOM 661 O O . ALA A 1 86 ? 3.623 6.889 11.948 1.00 92.44 86 ALA A O 1
ATOM 662 N N . TYR A 1 87 ? 2.193 7.734 10.437 1.00 93.81 87 TYR A N 1
ATOM 663 C CA . TYR A 1 87 ? 2.110 9.075 11.016 1.00 93.81 87 TYR A CA 1
ATOM 664 C C . TYR A 1 87 ? 1.534 9.055 12.439 1.00 93.81 87 TYR A C 1
ATOM 666 O O . TYR A 1 87 ? 2.134 9.605 13.359 1.00 93.81 87 TYR A O 1
ATOM 674 N N . LEU A 1 88 ? 0.421 8.350 12.651 1.00 96.12 88 LEU A N 1
ATOM 675 C CA . LEU A 1 88 ? -0.200 8.198 13.970 1.00 96.12 88 LEU A CA 1
ATOM 676 C C . LEU A 1 88 ? 0.738 7.540 14.998 1.00 96.12 88 LEU A C 1
ATOM 678 O O . LEU A 1 88 ? 0.775 7.936 16.160 1.00 96.12 88 LEU A O 1
ATOM 682 N N . ILE A 1 89 ? 1.532 6.558 14.572 1.00 94.94 89 ILE A N 1
ATOM 683 C CA . ILE A 1 89 ? 2.473 5.849 15.449 1.00 94.94 89 ILE A CA 1
ATOM 684 C C . ILE A 1 89 ? 3.733 6.684 15.693 1.00 94.94 89 ILE A C 1
ATOM 686 O O . ILE A 1 89 ? 4.075 6.992 16.830 1.00 94.94 89 ILE A O 1
ATOM 690 N N . LYS A 1 90 ? 4.437 7.055 14.618 1.00 91.31 90 LYS A N 1
ATOM 691 C CA . LYS A 1 90 ? 5.761 7.691 14.674 1.00 91.31 90 LYS A CA 1
ATOM 692 C C . LYS A 1 90 ? 5.662 9.182 15.014 1.00 91.31 90 LYS A C 1
ATOM 694 O O . LYS A 1 90 ? 6.489 9.688 15.760 1.00 91.31 90 LYS A O 1
ATOM 699 N N . GLY A 1 91 ? 4.664 9.877 14.469 1.00 91.06 91 GLY A N 1
ATOM 700 C CA . GLY A 1 91 ? 4.460 11.317 14.646 1.00 91.06 91 GLY A CA 1
ATOM 701 C C . GLY A 1 91 ? 3.604 11.684 15.859 1.00 91.06 91 GLY A C 1
ATOM 702 O O . GLY A 1 91 ? 3.861 12.705 16.491 1.00 91.06 91 GLY A O 1
ATOM 703 N N . ARG A 1 92 ? 2.608 10.858 16.213 1.00 95.31 92 ARG A N 1
ATOM 704 C CA . ARG A 1 92 ? 1.701 11.111 17.354 1.00 95.31 92 ARG A CA 1
ATOM 705 C C . ARG A 1 92 ? 1.906 10.180 18.551 1.00 95.31 92 ARG A C 1
ATOM 707 O O . ARG A 1 92 ? 1.213 10.327 19.554 1.00 95.31 92 ARG A O 1
ATOM 714 N N . GLY A 1 93 ? 2.874 9.266 18.477 1.00 94.56 93 GLY A N 1
ATOM 715 C CA . GLY A 1 93 ? 3.274 8.415 19.599 1.00 94.56 93 GLY A CA 1
ATOM 716 C C . GLY A 1 93 ? 2.236 7.365 19.996 1.00 94.56 93 GLY A C 1
ATOM 717 O O . GLY A 1 93 ? 2.265 6.880 21.126 1.00 94.56 93 GLY A O 1
ATOM 718 N N . LEU A 1 94 ? 1.296 7.023 19.109 1.00 96.31 94 LEU A N 1
ATOM 719 C CA . LEU A 1 94 ? 0.331 5.964 19.388 1.00 96.31 94 LEU A CA 1
ATOM 720 C C . LEU A 1 94 ? 1.000 4.587 19.334 1.00 96.31 94 LEU A C 1
ATOM 722 O O . LEU A 1 94 ? 1.860 4.319 18.496 1.00 96.31 94 LEU A O 1
ATOM 726 N N . ASP A 1 95 ? 0.558 3.684 20.209 1.00 96.12 95 ASP A N 1
ATOM 727 C CA . ASP A 1 95 ? 1.018 2.297 20.204 1.00 96.12 95 ASP A CA 1
ATOM 728 C C . ASP A 1 95 ? 0.701 1.625 18.852 1.00 96.12 95 ASP A C 1
ATOM 730 O O . ASP A 1 95 ? -0.421 1.686 18.336 1.00 96.12 95 ASP A O 1
ATOM 734 N N . MET A 1 96 ? 1.701 0.950 18.281 1.00 94.12 96 MET A N 1
ATOM 735 C CA . MET A 1 96 ? 1.624 0.287 16.978 1.00 94.12 96 MET A CA 1
ATOM 736 C C . MET A 1 96 ? 0.493 -0.751 16.871 1.00 94.12 96 MET A C 1
ATOM 738 O O . MET A 1 96 ? -0.051 -0.960 15.782 1.00 94.12 96 MET A O 1
ATOM 742 N N . ASN A 1 97 ? 0.135 -1.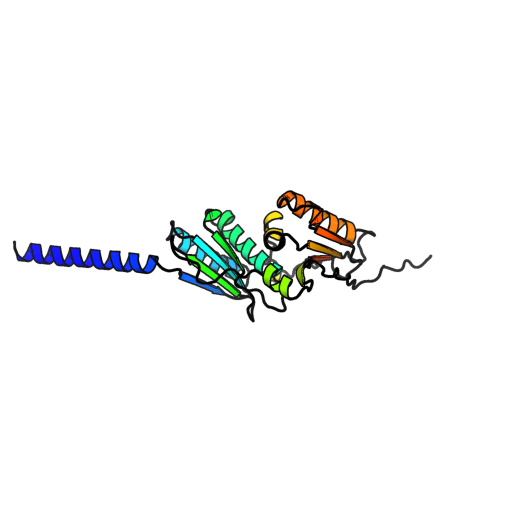402 17.977 1.00 95.50 97 ASN A N 1
ATOM 743 C CA . ASN A 1 97 ? -0.928 -2.400 18.052 1.00 95.50 97 ASN A CA 1
ATOM 744 C C . ASN A 1 97 ? -2.319 -1.771 18.181 1.00 95.50 97 ASN A C 1
ATOM 746 O O . ASN A 1 97 ? -3.319 -2.452 17.926 1.00 95.50 97 ASN A O 1
ATOM 750 N N . ARG A 1 98 ? -2.393 -0.485 18.550 1.00 95.81 98 ARG A N 1
ATOM 751 C CA . ARG A 1 98 ? -3.655 0.243 18.698 1.00 95.81 98 ARG A CA 1
ATOM 752 C C . ARG A 1 98 ? -4.211 0.757 17.384 1.00 95.81 98 ARG A C 1
ATOM 754 O O . ARG A 1 98 ? -5.411 0.973 17.332 1.00 95.81 98 ARG A O 1
ATOM 761 N N . VAL A 1 99 ? -3.402 0.923 16.339 1.00 97.38 99 VAL A N 1
ATOM 762 C CA . VAL A 1 99 ? -3.867 1.438 15.040 1.00 97.38 99 VAL A CA 1
ATOM 763 C C . VAL A 1 99 ? -3.707 0.380 13.952 1.00 97.38 99 VAL A C 1
ATOM 765 O O . VAL A 1 99 ? -2.625 -0.186 13.778 1.00 97.38 99 VAL A O 1
ATOM 768 N N . ARG A 1 100 ? -4.768 0.120 13.183 1.00 96.25 100 ARG A N 1
ATOM 769 C CA . ARG A 1 100 ? -4.777 -0.853 12.078 1.00 96.25 100 ARG A CA 1
ATOM 770 C C . ARG A 1 100 ? -5.314 -0.241 10.790 1.00 96.25 100 ARG A C 1
ATOM 772 O O . ARG A 1 100 ? -6.194 0.607 10.827 1.00 96.25 100 ARG A O 1
ATOM 779 N N . VAL A 1 101 ? -4.792 -0.699 9.655 1.00 95.69 101 VAL A N 1
ATOM 780 C CA . VAL A 1 101 ? -5.347 -0.393 8.329 1.00 95.69 101 VAL A CA 1
ATOM 781 C C . VAL A 1 101 ? -6.201 -1.568 7.881 1.00 95.69 101 VAL A C 1
ATOM 783 O O . VAL A 1 101 ? -5.792 -2.718 8.040 1.00 95.69 101 VAL A O 1
ATOM 786 N N . VAL A 1 102 ? -7.369 -1.281 7.315 1.00 95.25 102 VAL A N 1
ATOM 787 C CA . VAL A 1 102 ? -8.288 -2.279 6.759 1.00 95.25 102 VAL A CA 1
ATOM 788 C C . VAL A 1 102 ? -8.637 -1.882 5.332 1.00 95.25 102 VAL A C 1
ATOM 790 O O . VAL A 1 102 ? -8.909 -0.717 5.054 1.00 95.25 102 VAL A O 1
ATOM 793 N N . ASN A 1 103 ? -8.626 -2.849 4.417 1.00 94.50 103 ASN A N 1
ATOM 794 C CA . ASN A 1 103 ? -9.215 -2.659 3.097 1.00 94.50 103 ASN A CA 1
ATOM 795 C C . ASN A 1 103 ? -10.736 -2.801 3.233 1.00 94.50 103 ASN A C 1
ATOM 797 O O . ASN A 1 103 ? -11.202 -3.879 3.587 1.00 94.50 103 ASN A O 1
ATOM 801 N N . GLY A 1 104 ? -11.489 -1.730 2.990 1.00 94.81 104 GLY A N 1
ATOM 802 C CA . GLY A 1 104 ? -12.954 -1.730 3.072 1.00 94.81 104 GLY A CA 1
ATOM 803 C C . GLY A 1 104 ? -13.646 -2.236 1.802 1.00 94.81 104 GLY A C 1
ATOM 804 O O . GLY A 1 104 ? -14.870 -2.304 1.752 1.00 94.81 104 GLY A O 1
ATOM 805 N N . GLY A 1 105 ? -12.875 -2.587 0.770 1.00 92.50 105 GLY A N 1
ATOM 806 C CA . GLY A 1 105 ? -13.390 -2.961 -0.542 1.00 92.50 105 GLY A CA 1
ATOM 807 C C . GLY A 1 105 ? -13.502 -1.769 -1.480 1.00 92.50 105 GLY A C 1
ATOM 808 O O . GLY A 1 105 ? -12.991 -0.684 -1.206 1.00 92.50 105 GLY A O 1
ATOM 809 N N . PHE A 1 106 ? -14.128 -1.984 -2.632 1.00 91.75 106 PHE A N 1
ATOM 810 C CA . PHE A 1 106 ? -14.206 -0.955 -3.660 1.00 91.75 106 PHE A CA 1
ATOM 811 C C . PHE A 1 106 ? -15.325 0.057 -3.395 1.00 91.75 106 PHE A C 1
ATOM 813 O O . PHE A 1 106 ? -16.405 -0.293 -2.926 1.00 91.75 106 PHE A O 1
ATOM 820 N N . SER A 1 107 ? -15.070 1.312 -3.754 1.00 91.75 107 SER A N 1
ATOM 821 C CA . SER A 1 107 ? -16.022 2.425 -3.694 1.00 91.75 107 SER A CA 1
ATOM 822 C C . SER A 1 107 ? -15.986 3.218 -5.004 1.00 91.75 107 SER A C 1
ATOM 824 O O . SER A 1 107 ? -14.977 3.222 -5.701 1.00 91.75 107 SER A O 1
ATOM 826 N N . ASN A 1 108 ? -17.065 3.920 -5.358 1.00 90.19 108 ASN A N 1
ATOM 827 C CA . ASN A 1 108 ? -17.097 4.764 -6.566 1.00 90.19 108 ASN A CA 1
ATOM 828 C C . ASN A 1 108 ? -16.058 5.901 -6.517 1.00 90.19 108 ASN A C 1
ATOM 830 O O . ASN A 1 108 ? -15.580 6.379 -7.548 1.00 90.19 108 ASN A O 1
ATOM 834 N N . GLU A 1 109 ? -15.665 6.295 -5.309 1.00 90.44 109 GLU A N 1
ATOM 835 C CA . GLU A 1 109 ? -14.589 7.241 -5.041 1.00 90.44 109 GLU A CA 1
ATOM 836 C C . GLU A 1 109 ? -13.575 6.699 -4.038 1.00 90.44 109 GLU A C 1
ATOM 838 O O . GLU A 1 109 ? -13.901 5.825 -3.229 1.00 90.44 109 GLU A O 1
ATOM 843 N N . VAL A 1 110 ? -12.340 7.215 -4.096 1.00 91.38 110 VAL A N 1
ATOM 844 C CA . VAL A 1 110 ? -11.349 6.916 -3.059 1.00 91.38 110 VAL A CA 1
ATOM 845 C C . VAL A 1 110 ? -11.889 7.490 -1.764 1.00 91.38 110 VAL A C 1
ATOM 847 O O . VAL A 1 110 ? -12.137 8.689 -1.702 1.00 91.38 110 VAL A O 1
ATOM 850 N N . LYS A 1 111 ? -12.045 6.644 -0.749 1.00 95.50 111 LYS A N 1
ATOM 851 C CA . LYS A 1 111 ? -12.588 7.030 0.553 1.00 95.50 111 LYS A CA 1
ATOM 852 C C . LYS A 1 111 ? -11.740 6.447 1.676 1.00 95.50 111 LYS A C 1
ATOM 854 O O . LYS A 1 111 ? -11.229 5.331 1.569 1.00 95.50 111 LYS A O 1
ATOM 859 N N . TYR A 1 112 ? -11.620 7.198 2.758 1.00 97.69 112 TYR A N 1
ATOM 860 C CA . TYR A 1 112 ? -11.026 6.783 4.015 1.00 97.69 112 TYR A CA 1
ATOM 861 C C . TYR A 1 112 ? -12.029 7.007 5.134 1.00 97.69 112 TYR A C 1
ATOM 863 O O . TYR A 1 112 ? -12.674 8.050 5.186 1.00 97.69 112 TYR A O 1
ATOM 871 N N . GLU A 1 113 ? -12.126 6.049 6.043 1.00 98.50 113 GLU A N 1
ATOM 872 C CA . GLU A 1 113 ? -12.906 6.177 7.267 1.00 98.50 113 GLU A CA 1
ATOM 873 C C . GLU A 1 113 ? -12.001 5.939 8.472 1.00 98.50 113 GLU A C 1
ATOM 875 O O . GLU A 1 113 ? -11.189 5.008 8.487 1.00 98.50 113 GLU A O 1
ATOM 880 N N . LEU A 1 114 ? -12.149 6.784 9.486 1.00 98.62 114 LEU A N 1
ATOM 881 C CA . LEU A 1 114 ? -11.422 6.697 10.744 1.00 98.62 114 LEU A CA 1
ATOM 882 C C . LEU A 1 114 ? -12.382 6.215 11.825 1.00 98.62 114 LEU A C 1
ATOM 884 O O . LEU A 1 114 ? -13.342 6.903 12.159 1.00 98.62 114 LEU A O 1
ATOM 888 N N . TRP A 1 115 ? -12.122 5.036 12.374 1.00 98.56 115 TRP A N 1
ATOM 889 C CA . TRP A 1 115 ? -12.993 4.382 13.345 1.00 98.56 115 TRP A CA 1
ATOM 890 C C . TRP A 1 115 ? -12.283 4.186 14.681 1.00 98.56 115 TRP A C 1
ATOM 892 O O . TRP A 1 115 ? -11.113 3.802 14.718 1.00 98.56 115 TRP A O 1
ATOM 902 N N . ILE A 1 116 ? -13.007 4.376 15.783 1.00 97.69 116 ILE A N 1
ATOM 903 C CA . ILE A 1 116 ? -12.598 3.938 17.121 1.00 97.69 116 ILE A CA 1
ATOM 904 C C . ILE A 1 116 ? -13.479 2.768 17.529 1.00 97.69 116 ILE A C 1
ATOM 906 O O . ILE A 1 116 ? -14.702 2.873 17.534 1.00 97.69 116 ILE A O 1
ATOM 910 N N . VAL A 1 117 ? -12.846 1.654 17.880 1.00 96.62 117 VAL A N 1
ATOM 911 C CA . VAL A 1 117 ? -13.519 0.405 18.235 1.00 96.62 117 VAL A CA 1
ATOM 912 C C . VAL A 1 117 ? -13.104 0.002 19.656 1.00 96.62 117 VAL A C 1
ATOM 914 O O . VAL A 1 117 ? -11.919 -0.289 19.881 1.00 96.62 117 VAL A O 1
ATOM 917 N N . PRO A 1 118 ? -14.046 -0.012 20.615 1.00 95.50 118 PRO A N 1
ATOM 918 C CA . PRO A 1 118 ? -13.811 -0.481 21.978 1.00 95.50 118 PRO A CA 1
ATOM 919 C C . PRO A 1 118 ? -13.396 -1.964 22.051 1.00 95.50 118 PRO A C 1
ATOM 921 O O . PRO A 1 118 ? -13.597 -2.723 21.096 1.00 95.50 118 PRO A O 1
ATOM 924 N N . PRO A 1 119 ? -12.812 -2.422 23.175 1.00 93.19 119 PRO A N 1
ATOM 925 C CA . PRO A 1 119 ? -12.607 -3.847 23.428 1.00 93.19 119 PRO A CA 1
ATOM 926 C C . PRO A 1 119 ? -13.922 -4.632 23.374 1.00 93.19 119 PRO A C 1
ATOM 928 O O . PRO A 1 119 ? -14.934 -4.175 23.890 1.00 93.19 119 PRO A O 1
ATOM 931 N N . GLY A 1 120 ? -13.894 -5.832 22.793 1.00 90.25 120 GLY A N 1
ATOM 932 C CA . GLY A 1 120 ? -15.076 -6.697 22.685 1.00 90.25 120 GLY A CA 1
ATOM 933 C C . GLY A 1 120 ? -16.023 -6.353 21.532 1.00 90.25 120 GLY A C 1
ATOM 934 O O . GLY A 1 120 ? -16.883 -7.165 21.212 1.00 90.25 120 GLY A O 1
ATOM 935 N N . THR A 1 121 ? -15.823 -5.213 20.866 1.00 92.25 121 THR A N 1
ATOM 936 C CA . THR A 1 121 ? -16.626 -4.787 19.715 1.00 92.25 121 THR A CA 1
ATOM 937 C C . THR A 1 121 ? -15.890 -5.068 18.405 1.00 92.25 121 THR A C 1
ATOM 939 O O . THR A 1 121 ? -14.656 -4.987 18.318 1.00 92.25 121 THR A O 1
ATOM 942 N N . GLU A 1 122 ? -16.650 -5.408 17.368 1.00 92.19 122 GLU A N 1
ATOM 943 C CA . GLU A 1 122 ? -16.132 -5.597 16.015 1.00 92.19 122 GLU A CA 1
ATOM 944 C C . GLU A 1 122 ? -16.181 -4.294 15.212 1.00 92.19 122 GLU A C 1
ATOM 946 O O . GLU A 1 122 ? -16.991 -3.401 15.463 1.00 92.19 122 GLU A O 1
ATOM 951 N N . LEU A 1 123 ? -15.286 -4.174 14.233 1.00 93.81 123 LEU A N 1
ATOM 952 C CA . LEU A 1 123 ? -15.362 -3.102 13.249 1.00 93.81 123 LEU A CA 1
ATOM 953 C C . LEU A 1 123 ? -16.589 -3.372 12.353 1.00 93.81 123 LEU A C 1
ATOM 955 O O . LEU A 1 123 ? -16.641 -4.447 11.756 1.00 93.81 123 LEU A O 1
ATOM 959 N N . PRO A 1 124 ? -17.535 -2.426 12.190 1.00 89.62 124 PRO A N 1
ATOM 960 C CA . PRO A 1 124 ? -18.741 -2.635 11.377 1.00 89.62 124 PRO A CA 1
ATOM 961 C C . PRO A 1 124 ? -18.459 -2.724 9.869 1.00 89.62 124 PRO A C 1
ATOM 963 O O . PRO A 1 124 ? -19.376 -2.928 9.077 1.00 89.62 124 PRO A O 1
ATOM 966 N N . VAL A 1 125 ? -17.193 -2.582 9.467 1.00 92.19 125 VAL A N 1
ATOM 967 C CA . VAL A 1 125 ? -16.723 -2.803 8.103 1.00 92.19 125 VAL A CA 1
ATOM 968 C C . VAL A 1 125 ? -15.921 -4.106 8.062 1.00 92.19 125 VAL A C 1
ATOM 970 O O . VAL A 1 125 ? -14.808 -4.149 8.602 1.00 92.19 125 VAL A O 1
ATOM 973 N N . PRO A 1 126 ? -16.436 -5.171 7.424 1.00 89.38 126 PRO A N 1
ATOM 974 C CA . PRO A 1 126 ? -15.685 -6.407 7.283 1.00 89.38 126 PRO A CA 1
ATOM 975 C C . PRO A 1 126 ? -14.456 -6.175 6.385 1.00 89.38 126 PRO A C 1
ATOM 977 O O . PRO A 1 126 ? -14.568 -5.504 5.356 1.00 89.38 126 PRO A O 1
ATOM 980 N N . PRO A 1 127 ? -13.279 -6.732 6.726 1.00 88.88 127 PRO A N 1
ATOM 981 C CA . PRO A 1 127 ? -12.112 -6.653 5.858 1.00 88.88 127 PRO A CA 1
ATOM 982 C C . PRO A 1 127 ? -12.389 -7.272 4.485 1.00 88.88 127 PRO A C 1
ATOM 984 O O . PRO A 1 127 ? -12.809 -8.424 4.379 1.00 88.88 127 PRO A O 1
ATOM 987 N N . PHE A 1 128 ? -12.110 -6.520 3.426 1.00 90.06 128 PHE A N 1
ATOM 988 C CA . PHE A 1 128 ? -12.210 -6.995 2.055 1.00 90.06 128 PHE A CA 1
ATOM 989 C C . PHE A 1 128 ? -10.939 -7.735 1.639 1.00 90.06 128 PHE A C 1
ATOM 991 O O . PHE A 1 128 ? -9.843 -7.161 1.592 1.00 90.06 128 PHE A O 1
ATOM 998 N N . ASP A 1 129 ? -11.099 -9.007 1.282 1.00 85.75 129 ASP A N 1
ATOM 999 C CA . ASP A 1 129 ? -10.016 -9.821 0.741 1.00 85.75 129 ASP A CA 1
ATOM 1000 C C . ASP A 1 129 ? -9.872 -9.602 -0.771 1.00 85.75 129 ASP A C 1
ATOM 1002 O O . ASP A 1 129 ? -10.516 -10.247 -1.604 1.00 85.75 129 ASP A O 1
ATOM 1006 N N . LEU A 1 130 ? -8.986 -8.666 -1.118 1.00 81.88 130 LEU A N 1
ATOM 1007 C CA . LEU A 1 130 ? -8.646 -8.343 -2.502 1.00 81.88 130 LEU A CA 1
ATOM 1008 C C . LEU A 1 130 ? -8.066 -9.548 -3.257 1.00 81.88 130 LEU A C 1
ATOM 1010 O O . LEU A 1 130 ? -8.309 -9.692 -4.458 1.00 81.88 130 LEU A O 1
ATOM 1014 N N . ALA A 1 131 ? -7.315 -10.415 -2.575 1.00 76.31 131 ALA A N 1
ATOM 1015 C CA . ALA A 1 131 ? -6.727 -11.585 -3.211 1.00 76.31 131 ALA A CA 1
ATOM 1016 C C . ALA A 1 131 ? -7.819 -12.605 -3.553 1.00 76.31 131 ALA A C 1
ATOM 1018 O O . ALA A 1 131 ? -7.904 -13.039 -4.700 1.00 76.31 131 ALA A O 1
ATOM 1019 N N . ALA A 1 132 ? -8.724 -12.902 -2.614 1.00 78.88 132 ALA A N 1
ATOM 1020 C CA . ALA A 1 132 ? -9.851 -13.802 -2.865 1.00 78.88 132 ALA A CA 1
ATOM 1021 C C . ALA A 1 132 ? -10.772 -13.304 -3.990 1.00 78.88 132 ALA A C 1
ATOM 1023 O O . ALA A 1 132 ? -11.226 -14.111 -4.806 1.00 78.88 132 ALA A O 1
ATOM 1024 N N . ALA A 1 133 ? -11.024 -11.992 -4.070 1.00 78.50 133 ALA A N 1
ATOM 1025 C CA . ALA A 1 133 ? -11.782 -11.403 -5.176 1.00 78.50 133 ALA A CA 1
ATOM 1026 C C . ALA A 1 133 ? -11.094 -11.662 -6.530 1.00 78.50 133 ALA A C 1
ATOM 1028 O O . ALA A 1 133 ? -11.731 -12.115 -7.478 1.00 78.50 133 ALA A O 1
ATOM 1029 N N . SER A 1 134 ? -9.775 -11.482 -6.585 1.00 72.25 134 SER A N 1
ATOM 1030 C CA . SER A 1 134 ? -8.986 -11.620 -7.815 1.00 72.25 134 SER A CA 1
ATOM 1031 C C . SER A 1 134 ? -8.785 -13.075 -8.258 1.00 72.25 134 SER A C 1
ATOM 1033 O O . SER A 1 134 ? -8.741 -13.369 -9.453 1.00 72.25 134 SER A O 1
ATOM 1035 N N . VAL A 1 135 ? -8.691 -14.017 -7.312 1.00 72.62 135 VAL A N 1
ATOM 1036 C CA . VAL A 1 135 ? -8.582 -15.460 -7.603 1.00 72.62 135 VAL A CA 1
ATOM 1037 C C . VAL A 1 135 ? -9.799 -15.963 -8.371 1.00 72.62 135 VAL A C 1
ATOM 1039 O O . VAL A 1 135 ? -9.646 -16.753 -9.304 1.00 72.62 135 VAL A O 1
ATOM 1042 N N . ARG A 1 136 ? -11.001 -15.486 -8.024 1.00 72.50 136 ARG A N 1
ATOM 1043 C CA . ARG A 1 136 ? -12.242 -15.864 -8.720 1.00 72.50 136 ARG A CA 1
ATOM 1044 C C . ARG A 1 136 ? -12.202 -15.488 -10.198 1.00 72.50 136 ARG A C 1
ATOM 1046 O O . ARG A 1 136 ? -12.680 -16.251 -11.031 1.00 72.50 136 ARG A O 1
ATOM 1053 N N . GLU A 1 137 ? -11.586 -14.358 -10.518 1.00 76.12 137 GLU A N 1
ATOM 1054 C CA . GLU A 1 137 ? -11.494 -13.838 -11.882 1.00 76.12 137 GLU A CA 1
ATOM 1055 C C . GLU A 1 137 ? -10.315 -14.421 -12.674 1.00 76.12 137 GLU A C 1
ATOM 1057 O O . GLU A 1 137 ? -10.240 -14.223 -13.886 1.00 76.12 137 GLU A O 1
ATOM 1062 N N . LYS A 1 138 ? -9.380 -15.127 -12.012 1.00 81.81 138 LYS A N 1
ATOM 1063 C CA . LYS A 1 138 ? -8.135 -15.681 -12.593 1.00 81.81 138 LYS A CA 1
ATOM 1064 C C . LYS A 1 138 ? -7.354 -14.684 -13.458 1.00 81.81 138 LYS A C 1
ATOM 1066 O O . LYS A 1 138 ? -6.587 -15.078 -14.336 1.00 81.81 138 LYS A O 1
ATOM 1071 N N . THR A 1 139 ? -7.533 -13.395 -13.203 1.00 86.19 139 THR A N 1
ATOM 1072 C CA . THR A 1 139 ? -7.005 -12.328 -14.044 1.00 86.19 139 THR A CA 1
ATOM 1073 C C . THR A 1 139 ? -5.917 -11.588 -13.274 1.00 86.19 139 THR A C 1
ATOM 1075 O O . THR A 1 139 ? -6.149 -11.155 -12.143 1.00 86.19 139 THR A O 1
ATOM 1078 N N . PRO A 1 140 ? -4.705 -11.451 -13.839 1.00 91.94 140 PRO A N 1
ATOM 1079 C CA . PRO A 1 140 ? -3.689 -10.585 -13.268 1.00 91.94 140 PRO A CA 1
ATOM 1080 C C . PRO A 1 140 ? -4.200 -9.154 -13.176 1.00 91.94 140 PRO A C 1
ATOM 1082 O O . PRO A 1 140 ? -4.756 -8.637 -14.145 1.00 91.94 140 PRO A O 1
ATOM 1085 N N . TYR A 1 141 ? -3.928 -8.475 -12.070 1.00 90.62 141 TYR A N 1
ATOM 1086 C CA . TYR A 1 141 ? -4.317 -7.077 -11.914 1.00 90.62 141 TYR A CA 1
ATOM 1087 C C . TYR A 1 141 ? -3.138 -6.214 -11.480 1.00 90.62 141 TYR A C 1
ATOM 1089 O O . TYR A 1 141 ? -2.239 -6.646 -10.745 1.00 90.62 141 TYR A O 1
ATOM 1097 N N . LEU A 1 142 ? -3.130 -4.981 -11.989 1.00 92.81 142 LEU A N 1
ATOM 1098 C CA . LEU A 1 142 ? -2.139 -3.980 -11.631 1.00 92.81 142 LEU A CA 1
ATOM 1099 C C . LEU A 1 142 ? -2.479 -3.489 -10.225 1.00 92.81 142 LEU A C 1
ATOM 1101 O O . LEU A 1 142 ? -3.453 -2.770 -10.021 1.00 92.81 142 LEU A O 1
ATOM 1105 N N . PHE A 1 143 ? -1.686 -3.916 -9.252 1.00 94.00 143 PHE A N 1
ATOM 1106 C CA . PHE A 1 143 ? -1.886 -3.570 -7.854 1.00 94.00 143 PHE A CA 1
ATOM 1107 C C . PHE A 1 143 ? -1.455 -2.133 -7.581 1.00 94.00 143 PHE A C 1
ATOM 1109 O O . PHE A 1 143 ? -2.158 -1.395 -6.898 1.00 94.00 143 PHE A O 1
ATOM 1116 N N . ASP A 1 144 ? -0.301 -1.731 -8.113 1.00 93.62 144 ASP A N 1
ATOM 1117 C CA . ASP A 1 144 ? 0.278 -0.418 -7.857 1.00 93.62 144 ASP A CA 1
ATOM 1118 C C . ASP A 1 144 ? 1.220 0.027 -8.981 1.00 93.62 144 ASP A C 1
ATOM 1120 O O . ASP A 1 144 ? 1.776 -0.787 -9.724 1.00 93.62 144 ASP A O 1
ATOM 1124 N N . ARG A 1 145 ? 1.414 1.341 -9.099 1.00 93.00 145 ARG A N 1
ATOM 1125 C CA . ARG A 1 145 ? 2.317 1.963 -10.065 1.00 93.00 145 ARG A CA 1
ATOM 1126 C C . ARG A 1 145 ? 3.019 3.147 -9.419 1.00 93.00 145 ARG A C 1
ATOM 1128 O O . ARG A 1 145 ? 2.384 4.104 -8.994 1.00 93.00 145 ARG A O 1
ATOM 1135 N N . VAL A 1 146 ? 4.345 3.109 -9.436 1.00 90.88 146 VAL A N 1
ATOM 1136 C CA . VAL A 1 146 ? 5.209 4.202 -8.989 1.00 90.88 146 VAL A CA 1
ATOM 1137 C C . VAL A 1 146 ? 5.841 4.846 -10.214 1.00 90.88 146 VAL A C 1
ATOM 1139 O O . VAL A 1 146 ? 6.607 4.204 -10.935 1.00 90.88 146 VAL A O 1
ATOM 1142 N N . VAL A 1 147 ? 5.508 6.108 -10.471 1.00 89.81 147 VAL A N 1
ATOM 1143 C CA . VAL A 1 147 ? 6.107 6.915 -11.540 1.00 89.81 147 VAL A CA 1
ATOM 1144 C C . VAL A 1 147 ? 7.098 7.876 -10.899 1.00 89.81 147 VAL A C 1
ATOM 1146 O O . VAL A 1 147 ? 6.741 8.624 -10.002 1.00 89.81 147 VAL A O 1
ATOM 1149 N N . PHE A 1 148 ? 8.347 7.851 -11.354 1.00 84.69 148 PHE A N 1
ATOM 1150 C CA . PHE A 1 148 ? 9.362 8.802 -10.921 1.00 84.69 148 PHE A CA 1
ATOM 1151 C C . PHE A 1 148 ? 9.435 9.908 -11.971 1.00 84.69 148 PHE A C 1
ATOM 1153 O O . PHE A 1 148 ? 10.018 9.721 -13.050 1.00 84.69 148 PHE A O 1
ATOM 1160 N N . GLU A 1 149 ? 8.797 11.038 -11.692 1.00 75.75 149 GLU A N 1
ATOM 1161 C CA . GLU A 1 149 ? 8.976 12.241 -12.494 1.00 75.75 149 GLU A CA 1
ATOM 1162 C C . GLU A 1 149 ? 10.353 12.862 -12.226 1.00 75.75 149 GLU A C 1
ATOM 1164 O O . GLU A 1 149 ? 10.881 12.812 -11.122 1.00 75.75 149 GLU A O 1
ATOM 1169 N N . ASN A 1 150 ? 10.959 13.428 -13.272 1.00 53.31 150 ASN A N 1
ATOM 1170 C CA . ASN A 1 150 ? 12.141 14.294 -13.168 1.00 53.31 150 ASN A CA 1
ATOM 1171 C C . ASN A 1 150 ? 11.726 15.779 -13.314 1.00 53.31 150 ASN A C 1
ATOM 1173 O O . ASN A 1 150 ? 12.521 16.580 -13.806 1.00 53.31 150 ASN A O 1
ATOM 1177 N N . SER A 1 151 ? 10.474 16.136 -13.004 1.00 43.72 151 SER A N 1
ATOM 1178 C CA . SER A 1 151 ? 9.984 17.516 -13.113 1.00 43.72 151 SER A CA 1
ATOM 1179 C C . SER A 1 151 ? 10.375 18.325 -11.872 1.00 43.72 151 SER A C 1
ATOM 1181 O O . SER A 1 151 ? 10.324 17.780 -10.770 1.00 43.72 151 SER A O 1
ATOM 1183 N N . PRO A 1 152 ? 10.748 19.614 -12.009 1.00 41.16 152 PRO A N 1
ATOM 1184 C CA . PRO A 1 152 ? 10.704 20.531 -10.880 1.00 41.16 152 PRO A CA 1
ATOM 1185 C C . PRO A 1 152 ? 9.258 20.547 -10.386 1.00 41.16 152 PRO A C 1
ATOM 1187 O O . PRO A 1 152 ? 8.351 20.911 -11.133 1.00 41.16 152 PRO A O 1
ATOM 1190 N N . VAL A 1 153 ? 9.045 20.064 -9.167 1.00 44.66 153 VAL A N 1
ATOM 1191 C CA . VAL A 1 153 ? 7.746 20.126 -8.500 1.00 44.66 153 VAL A CA 1
ATOM 1192 C C . VAL A 1 153 ? 7.330 21.603 -8.494 1.00 44.66 153 VAL A C 1
ATOM 1194 O O . VAL A 1 153 ? 8.130 22.434 -8.048 1.00 44.66 153 VAL A O 1
ATOM 1197 N N . PRO A 1 154 ? 6.159 21.979 -9.046 1.00 41.50 154 PRO A N 1
ATOM 1198 C CA . PRO A 1 154 ? 5.648 23.335 -8.896 1.00 41.50 154 PRO A CA 1
ATOM 1199 C C . PRO A 1 154 ? 5.680 23.708 -7.408 1.00 41.50 154 PRO A C 1
ATOM 1201 O O . PRO A 1 154 ? 5.346 22.853 -6.591 1.00 41.50 154 PRO A O 1
ATOM 1204 N N . PRO A 1 155 ? 6.055 24.937 -7.017 1.00 42.78 155 PRO A N 1
ATOM 1205 C CA . PRO A 1 155 ? 6.116 25.330 -5.605 1.00 42.78 155 PRO A CA 1
ATOM 1206 C C . PRO A 1 155 ? 4.816 25.035 -4.839 1.00 42.78 155 PRO A C 1
ATOM 1208 O O . PRO A 1 155 ? 4.847 24.733 -3.655 1.00 42.78 155 PRO A O 1
ATOM 1211 N N . GLU A 1 156 ? 3.681 25.029 -5.530 1.00 44.03 156 GLU A N 1
ATOM 1212 C CA . GLU A 1 156 ? 2.357 24.735 -4.969 1.00 44.03 156 GLU A CA 1
ATOM 1213 C C . GLU A 1 156 ? 2.102 23.233 -4.719 1.00 44.03 156 GLU A C 1
ATOM 1215 O O . GLU A 1 156 ? 1.278 22.880 -3.884 1.00 44.03 156 GLU A O 1
ATOM 1220 N N . ALA A 1 157 ? 2.850 22.344 -5.380 1.00 43.78 157 ALA A N 1
ATOM 1221 C CA . ALA A 1 157 ? 2.924 20.911 -5.078 1.00 43.78 157 ALA A CA 1
ATOM 1222 C C . ALA A 1 157 ? 4.121 20.584 -4.164 1.00 43.78 157 ALA A C 1
ATOM 1224 O O . ALA A 1 157 ? 4.410 19.425 -3.895 1.00 43.78 157 ALA A O 1
ATOM 1225 N N . SER A 1 158 ? 4.860 21.587 -3.675 1.00 44.41 158 SER A N 1
ATOM 1226 C CA . SER A 1 158 ? 5.992 21.342 -2.777 1.00 44.41 158 SER A CA 1
ATOM 1227 C C . SER A 1 158 ? 5.563 21.025 -1.342 1.00 44.41 158 SER A C 1
ATOM 1229 O O . SER A 1 158 ? 6.308 20.349 -0.648 1.00 44.41 158 SER A O 1
ATOM 1231 N N . ASP A 1 159 ? 4.337 21.360 -0.926 1.00 43.75 159 ASP A N 1
ATOM 1232 C CA . ASP A 1 159 ? 3.748 20.841 0.326 1.00 43.75 159 ASP A CA 1
ATOM 1233 C C . ASP A 1 159 ? 3.359 19.352 0.220 1.00 43.75 159 ASP A C 1
ATOM 1235 O O . ASP A 1 159 ? 3.119 18.678 1.222 1.00 43.75 159 ASP A O 1
ATOM 1239 N N . GLU A 1 160 ? 3.380 18.813 -1.003 1.00 44.88 160 GLU A N 1
ATOM 1240 C CA . GLU A 1 160 ? 3.317 17.392 -1.357 1.00 44.88 160 GLU A CA 1
ATOM 1241 C C . GLU A 1 160 ? 4.694 16.716 -1.183 1.00 44.88 160 GLU A C 1
ATOM 1243 O O . GLU A 1 160 ? 4.997 15.720 -1.845 1.00 44.88 160 GLU A O 1
ATOM 1248 N N . TYR A 1 161 ? 5.554 17.265 -0.307 1.00 44.66 161 TYR A N 1
ATOM 1249 C CA . TYR A 1 161 ? 6.810 16.644 0.099 1.00 44.66 161 TYR A CA 1
ATOM 1250 C C . TYR A 1 161 ? 6.519 15.208 0.499 1.00 44.66 161 TYR A C 1
ATOM 1252 O O . TYR A 1 161 ? 5.884 14.939 1.521 1.00 44.66 161 TYR A O 1
ATOM 1260 N N . GLU A 1 162 ? 7.008 14.311 -0.357 1.00 49.06 162 GLU A N 1
ATOM 1261 C CA . GLU A 1 162 ? 7.187 12.893 -0.138 1.00 49.06 162 GLU A CA 1
ATOM 1262 C C . GLU A 1 162 ? 7.448 12.663 1.346 1.00 49.06 162 GLU A C 1
ATOM 1264 O O . GLU A 1 162 ? 8.586 12.788 1.821 1.00 49.06 162 GLU A O 1
ATOM 1269 N N . ILE A 1 163 ? 6.418 12.267 2.103 1.00 49.62 163 ILE A N 1
ATOM 1270 C CA . ILE A 1 163 ? 6.749 11.482 3.270 1.00 49.62 163 ILE A CA 1
ATOM 1271 C C . ILE A 1 163 ? 7.451 10.299 2.659 1.00 49.62 163 ILE A C 1
ATOM 1273 O O . ILE A 1 163 ? 6.854 9.531 1.899 1.00 49.62 163 ILE A O 1
ATOM 1277 N N . ARG A 1 164 ? 8.744 10.196 2.952 1.00 55.78 164 ARG A N 1
ATOM 1278 C CA . ARG A 1 164 ? 9.455 8.941 2.858 1.00 55.78 164 ARG A CA 1
ATOM 1279 C C . ARG A 1 164 ? 8.697 7.999 3.774 1.00 55.78 164 ARG A C 1
ATOM 1281 O O . ARG A 1 164 ? 9.020 7.863 4.951 1.00 55.78 164 ARG A O 1
ATOM 1288 N N . LEU A 1 165 ? 7.630 7.411 3.227 1.00 64.06 165 LEU A N 1
ATOM 1289 C CA . LEU A 1 165 ? 7.130 6.123 3.632 1.00 64.06 165 LEU A CA 1
ATOM 1290 C C . LEU A 1 165 ? 8.392 5.327 3.880 1.00 64.06 165 LEU A C 1
ATOM 1292 O O . LEU A 1 165 ? 9.279 5.273 3.020 1.00 64.06 165 LEU A O 1
ATOM 1296 N N . ASP A 1 166 ? 8.498 4.817 5.099 1.00 76.88 166 ASP A N 1
ATOM 1297 C CA . ASP A 1 166 ? 9.512 3.830 5.385 1.00 76.88 166 ASP A CA 1
ATOM 1298 C C . ASP A 1 166 ? 9.461 2.822 4.238 1.00 76.88 166 ASP A C 1
ATOM 1300 O O . ASP A 1 166 ? 8.370 2.420 3.818 1.00 76.88 166 ASP A O 1
ATOM 1304 N N . GLU A 1 167 ? 10.617 2.487 3.669 1.00 80.00 167 GLU A N 1
ATOM 1305 C CA . GLU A 1 167 ? 10.679 1.603 2.507 1.00 80.00 167 GLU A CA 1
ATOM 1306 C C . GLU A 1 167 ? 9.912 0.301 2.805 1.00 80.00 167 GLU A C 1
ATOM 1308 O O . GLU A 1 167 ? 9.253 -0.242 1.926 1.00 80.00 167 GLU A O 1
ATOM 1313 N N . LYS A 1 168 ? 9.866 -0.116 4.078 1.00 85.00 168 LYS A N 1
ATOM 1314 C CA . LYS A 1 168 ? 9.007 -1.199 4.565 1.00 85.00 168 LYS A CA 1
ATOM 1315 C C . LYS A 1 168 ? 7.506 -0.894 4.439 1.00 85.00 168 LYS A C 1
ATOM 1317 O O . LYS A 1 168 ? 6.753 -1.689 3.885 1.00 85.00 168 LYS A O 1
ATOM 1322 N N . ASP A 1 169 ? 7.047 0.252 4.933 1.00 84.56 169 ASP A N 1
ATOM 1323 C CA . ASP A 1 169 ? 5.625 0.628 4.925 1.00 84.56 169 ASP A CA 1
ATOM 1324 C C . ASP A 1 169 ? 5.079 0.768 3.485 1.00 84.56 169 ASP A C 1
ATOM 1326 O O . ASP A 1 169 ? 3.903 0.500 3.231 1.00 84.56 169 ASP A O 1
ATOM 1330 N N . ALA A 1 170 ? 5.937 1.128 2.520 1.00 86.62 170 ALA A N 1
ATOM 1331 C CA . ALA A 1 170 ? 5.567 1.278 1.112 1.00 86.62 170 ALA A CA 1
ATOM 1332 C C . ALA A 1 170 ? 5.149 -0.042 0.434 1.00 86.62 170 ALA A C 1
ATOM 1334 O O . ALA A 1 170 ? 4.244 -0.032 -0.404 1.00 86.62 170 ALA A O 1
ATOM 1335 N N . TYR A 1 171 ? 5.771 -1.173 0.787 1.00 92.62 171 TYR A N 1
ATOM 1336 C CA . TYR A 1 171 ? 5.440 -2.478 0.193 1.00 92.62 171 TYR A CA 1
ATOM 1337 C C . TYR A 1 171 ? 4.442 -3.290 1.012 1.00 92.62 171 TYR A C 1
ATOM 1339 O O . TYR A 1 171 ? 3.919 -4.283 0.499 1.00 92.62 171 TYR A O 1
ATOM 1347 N N . GLU A 1 172 ? 4.152 -2.897 2.255 1.00 91.75 172 GLU A N 1
ATOM 1348 C CA . GLU A 1 172 ? 3.297 -3.683 3.149 1.00 91.75 172 GLU A CA 1
ATOM 1349 C C . GLU A 1 172 ? 1.925 -4.029 2.535 1.00 91.75 172 GLU A C 1
ATOM 1351 O O . GLU A 1 172 ? 1.526 -5.189 2.652 1.00 91.75 172 GLU A O 1
ATOM 1356 N N . PRO A 1 173 ? 1.223 -3.137 1.799 1.00 92.56 173 PRO A N 1
ATOM 1357 C CA . PRO A 1 173 ? -0.019 -3.509 1.115 1.00 92.56 173 PRO A CA 1
ATOM 1358 C C . PRO A 1 173 ? 0.150 -4.632 0.083 1.00 92.56 173 PRO A C 1
ATOM 1360 O O . PRO A 1 173 ? -0.644 -5.575 0.038 1.00 92.56 173 PRO A O 1
ATOM 1363 N N . PHE A 1 174 ? 1.195 -4.545 -0.745 1.00 94.81 174 PHE A N 1
ATOM 1364 C CA . PHE A 1 174 ? 1.478 -5.527 -1.793 1.00 94.81 174 PHE A CA 1
ATOM 1365 C C . PHE A 1 174 ? 1.828 -6.884 -1.181 1.00 94.81 174 PHE A C 1
ATOM 1367 O O . PHE A 1 174 ? 1.288 -7.921 -1.559 1.00 94.81 174 PHE A O 1
ATOM 1374 N N . VAL A 1 175 ? 2.686 -6.863 -0.165 1.00 94.88 175 VAL A N 1
ATOM 1375 C CA . VAL A 1 175 ? 3.121 -8.043 0.581 1.00 94.88 175 VAL A CA 1
ATOM 1376 C C . VAL A 1 175 ? 1.963 -8.684 1.339 1.00 94.88 175 VAL A C 1
ATOM 1378 O O . VAL A 1 175 ? 1.830 -9.903 1.312 1.00 94.88 175 VAL A O 1
ATOM 1381 N N . THR A 1 176 ? 1.115 -7.895 1.999 1.00 92.25 176 THR A N 1
ATOM 1382 C CA . THR A 1 176 ? -0.067 -8.400 2.715 1.00 92.25 176 THR A CA 1
ATOM 1383 C C . THR A 1 176 ? -1.005 -9.123 1.757 1.00 92.25 176 THR A C 1
ATOM 1385 O O . THR A 1 176 ? -1.464 -10.218 2.067 1.00 92.25 176 THR A O 1
ATOM 1388 N N . THR A 1 177 ? -1.195 -8.572 0.557 1.00 92.00 177 THR A N 1
ATOM 1389 C CA . THR A 1 177 ? -1.988 -9.207 -0.505 1.00 92.00 177 THR A CA 1
ATOM 1390 C C . THR A 1 177 ? -1.373 -10.537 -0.963 1.00 92.00 177 THR A C 1
ATOM 1392 O O . THR A 1 177 ? -2.083 -11.510 -1.183 1.00 92.00 177 THR A O 1
ATOM 1395 N N . LEU A 1 178 ? -0.042 -10.635 -1.054 1.00 93.69 178 LEU A N 1
ATOM 1396 C CA . LEU A 1 178 ? 0.630 -11.912 -1.337 1.00 93.69 178 LEU A CA 1
ATOM 1397 C C . LEU A 1 178 ? 0.560 -12.902 -0.164 1.00 93.69 178 LEU A C 1
ATOM 1399 O O . LEU A 1 178 ? 0.636 -14.111 -0.371 1.00 93.69 178 LEU A O 1
ATOM 1403 N N . ARG A 1 179 ? 0.465 -12.433 1.080 1.00 93.00 179 ARG A N 1
ATOM 1404 C CA . ARG A 1 179 ? 0.330 -13.319 2.245 1.00 93.00 179 ARG A CA 1
ATOM 1405 C C . ARG A 1 179 ? -1.075 -13.907 2.355 1.00 93.00 179 ARG A C 1
ATOM 1407 O O . ARG A 1 179 ? -1.182 -15.047 2.793 1.00 93.00 179 ARG A O 1
ATOM 1414 N N . SER A 1 180 ? -2.114 -13.166 1.960 1.00 90.56 180 SER A N 1
ATOM 1415 C CA . SER A 1 180 ? -3.497 -13.658 2.017 1.00 90.56 180 SER A CA 1
ATOM 1416 C C . SER A 1 180 ? -3.783 -14.754 0.988 1.00 90.56 180 SER A C 1
ATOM 1418 O O . SER A 1 180 ? -4.553 -15.660 1.285 1.00 90.56 180 SER A O 1
ATOM 1420 N N . ASP A 1 181 ? -3.104 -14.742 -0.164 1.00 90.75 181 ASP A N 1
ATOM 1421 C CA . ASP A 1 181 ? -3.101 -15.860 -1.115 1.00 90.75 181 ASP A CA 1
ATOM 1422 C C . ASP A 1 181 ? -1.683 -16.436 -1.295 1.00 90.75 181 ASP A C 1
ATOM 1424 O O . ASP A 1 181 ? -0.887 -15.919 -2.090 1.00 90.75 181 ASP A O 1
ATOM 1428 N N . PRO A 1 182 ? -1.344 -17.536 -0.593 1.00 91.12 182 PRO A N 1
ATOM 1429 C CA . PRO A 1 182 ? -0.047 -18.197 -0.715 1.00 91.12 182 PRO A CA 1
ATOM 1430 C C . PRO A 1 182 ? 0.278 -18.726 -2.118 1.00 91.12 182 PRO A C 1
ATOM 1432 O O . PRO A 1 182 ? 1.457 -18.923 -2.421 1.00 91.12 182 PRO A O 1
ATOM 1435 N N . ALA A 1 183 ? -0.729 -18.959 -2.962 1.00 92.25 183 ALA A N 1
ATOM 1436 C CA . ALA A 1 183 ? -0.555 -19.493 -4.306 1.00 92.25 183 ALA A CA 1
ATOM 1437 C C . ALA A 1 183 ? -0.372 -18.383 -5.362 1.00 92.25 183 ALA A C 1
ATOM 1439 O O . ALA A 1 183 ? 0.223 -18.633 -6.416 1.00 92.25 183 ALA A O 1
ATOM 1440 N N . ALA A 1 184 ? -0.817 -17.152 -5.089 1.00 93.94 184 ALA A N 1
ATOM 1441 C CA . ALA A 1 184 ? -0.554 -16.003 -5.953 1.00 93.94 184 ALA A CA 1
ATOM 1442 C C . ALA A 1 184 ? 0.945 -15.673 -6.038 1.00 93.94 184 ALA A C 1
ATOM 1444 O O . ALA A 1 184 ? 1.722 -15.890 -5.103 1.00 93.94 184 ALA A O 1
ATOM 1445 N N . ARG A 1 185 ? 1.366 -15.065 -7.148 1.00 96.31 185 ARG A N 1
ATOM 1446 C CA . ARG A 1 185 ? 2.715 -14.503 -7.319 1.00 96.31 185 ARG A CA 1
ATOM 1447 C C . ARG A 1 185 ? 2.648 -12.992 -7.476 1.00 96.31 185 ARG A C 1
ATOM 1449 O O . ARG A 1 185 ? 1.723 -12.461 -8.078 1.00 96.31 185 ARG A O 1
ATOM 1456 N N . GLY A 1 186 ? 3.667 -12.303 -6.986 1.00 97.31 186 GLY A N 1
ATOM 1457 C CA . GLY A 1 186 ? 3.929 -10.914 -7.323 1.00 97.31 186 GLY A CA 1
ATOM 1458 C C . GLY A 1 186 ? 4.716 -10.828 -8.627 1.00 97.31 186 GLY A C 1
ATOM 1459 O O . GLY A 1 186 ? 5.637 -11.614 -8.846 1.00 97.31 186 GLY A O 1
ATOM 1460 N N . LEU A 1 187 ? 4.400 -9.861 -9.481 1.00 98.19 187 LEU A N 1
ATOM 1461 C CA . LEU A 1 187 ? 5.217 -9.504 -10.639 1.00 98.19 187 LEU A CA 1
ATOM 1462 C C . LEU A 1 187 ? 5.608 -8.027 -10.553 1.00 98.19 187 LEU A C 1
ATOM 1464 O O . LEU A 1 187 ? 4.757 -7.160 -10.381 1.00 98.19 187 LEU A O 1
ATOM 1468 N N . ILE A 1 188 ? 6.900 -7.749 -10.714 1.00 98.44 188 ILE A N 1
ATOM 1469 C CA . ILE A 1 188 ? 7.449 -6.395 -10.765 1.00 98.44 188 ILE A CA 1
ATOM 1470 C C . ILE A 1 188 ? 7.937 -6.124 -12.185 1.00 98.44 188 ILE A C 1
ATOM 1472 O O . ILE A 1 188 ? 8.877 -6.772 -12.659 1.00 98.44 188 ILE A O 1
ATOM 1476 N N . ILE A 1 189 ? 7.327 -5.147 -12.853 1.00 98.38 189 ILE A N 1
ATOM 1477 C CA . ILE A 1 189 ? 7.777 -4.661 -14.161 1.00 98.38 189 ILE A CA 1
ATOM 1478 C C . ILE A 1 189 ? 8.333 -3.256 -13.982 1.00 98.38 189 ILE A C 1
ATOM 1480 O O . ILE A 1 189 ? 7.614 -2.336 -13.605 1.00 98.38 189 ILE A O 1
ATOM 1484 N N . ALA A 1 190 ? 9.614 -3.072 -14.278 1.00 98.19 190 ALA A N 1
ATOM 1485 C CA . ALA A 1 190 ? 10.228 -1.751 -14.244 1.00 98.19 190 ALA A CA 1
ATOM 1486 C C . ALA A 1 190 ? 10.489 -1.237 -15.658 1.00 98.19 190 ALA A C 1
ATOM 1488 O O . ALA A 1 190 ? 10.852 -1.998 -16.548 1.00 98.19 190 ALA A O 1
ATOM 1489 N N . TYR A 1 191 ? 10.347 0.068 -15.848 1.00 97.44 191 TYR A N 1
ATOM 1490 C CA . TYR A 1 191 ? 10.583 0.771 -17.099 1.00 97.44 191 TYR A CA 1
ATOM 1491 C C . TYR A 1 191 ? 11.595 1.883 -16.850 1.00 97.44 191 TYR A C 1
ATOM 1493 O O . TYR A 1 191 ? 11.430 2.713 -15.951 1.00 97.44 191 TYR A O 1
ATOM 1501 N N . ALA A 1 192 ? 12.650 1.906 -17.656 1.00 95.69 192 ALA A N 1
ATOM 1502 C CA . ALA A 1 192 ? 13.656 2.956 -17.617 1.00 95.69 192 ALA A CA 1
ATOM 1503 C C . ALA A 1 192 ? 13.292 4.094 -18.581 1.00 95.69 192 ALA A C 1
ATOM 1505 O O . ALA A 1 192 ? 12.449 3.945 -19.462 1.00 95.69 192 ALA A O 1
ATOM 1506 N N . THR A 1 193 ? 13.962 5.236 -18.457 1.00 94.06 193 THR A N 1
ATOM 1507 C CA . THR A 1 193 ? 13.877 6.298 -19.467 1.00 94.06 193 THR A CA 1
ATOM 1508 C C . THR A 1 193 ? 14.924 6.095 -20.556 1.00 94.06 193 THR A C 1
ATOM 1510 O O . THR A 1 193 ? 15.956 5.456 -20.344 1.00 94.06 193 THR A O 1
ATOM 1513 N N . ARG A 1 194 ? 14.735 6.746 -21.709 1.00 92.06 194 ARG A N 1
ATOM 1514 C CA . ARG A 1 194 ? 15.732 6.783 -22.799 1.00 92.06 194 ARG A CA 1
ATOM 1515 C C . ARG A 1 194 ? 17.106 7.350 -22.403 1.00 92.06 194 ARG A C 1
ATOM 1517 O O . ARG A 1 194 ? 18.059 7.179 -23.155 1.00 92.06 194 ARG A O 1
ATOM 1524 N N . ARG A 1 195 ? 17.201 8.068 -21.274 1.00 89.50 195 ARG A N 1
ATOM 1525 C CA . ARG A 1 195 ? 18.457 8.634 -20.744 1.00 89.50 195 ARG A CA 1
ATOM 1526 C C . ARG A 1 195 ? 19.229 7.635 -19.880 1.00 89.50 195 ARG A C 1
ATOM 1528 O O . ARG A 1 195 ? 20.403 7.852 -19.597 1.00 89.50 195 ARG A O 1
ATOM 1535 N N . ASN A 1 196 ? 18.577 6.565 -19.429 1.00 91.44 196 ASN A N 1
ATOM 1536 C CA . ASN A 1 196 ? 19.215 5.557 -18.598 1.00 91.44 196 ASN A CA 1
ATOM 1537 C C . ASN A 1 196 ? 20.093 4.613 -19.430 1.00 91.44 196 ASN A C 1
ATOM 1539 O O . ASN A 1 196 ? 19.945 4.486 -20.646 1.00 91.44 196 ASN A O 1
ATOM 1543 N N . ARG A 1 197 ? 21.022 3.933 -18.751 1.00 92.19 197 ARG A N 1
ATOM 1544 C CA . ARG A 1 197 ? 21.873 2.918 -19.379 1.00 92.19 197 ARG A CA 1
ATOM 1545 C C . ARG A 1 197 ? 21.025 1.687 -19.755 1.00 92.19 197 ARG A C 1
ATOM 1547 O O . ARG A 1 197 ? 20.054 1.385 -19.056 1.00 92.19 197 ARG A O 1
ATOM 1554 N N . PRO A 1 198 ? 21.385 0.943 -20.816 1.00 93.56 198 PRO A N 1
ATOM 1555 C CA . PRO A 1 198 ? 20.740 -0.332 -21.119 1.00 93.56 198 PRO A CA 1
ATOM 1556 C C . PRO A 1 198 ? 20.705 -1.264 -19.897 1.00 93.56 198 PRO A C 1
ATOM 1558 O O . PRO A 1 198 ? 21.685 -1.364 -19.155 1.00 93.56 198 PRO A O 1
ATOM 1561 N N . GLY A 1 199 ? 19.565 -1.921 -19.672 1.00 95.25 199 GLY A N 1
ATOM 1562 C CA . GLY A 1 199 ? 19.346 -2.822 -18.537 1.00 95.25 199 GLY A CA 1
ATOM 1563 C C . GLY A 1 199 ? 19.029 -2.137 -17.201 1.00 95.25 199 GLY A C 1
ATOM 1564 O O . GLY A 1 199 ? 18.903 -2.832 -16.191 1.00 95.25 199 GLY A O 1
ATOM 1565 N N . THR A 1 200 ? 18.906 -0.802 -17.148 1.00 95.69 200 THR A N 1
ATOM 1566 C CA . THR A 1 200 ? 18.467 -0.096 -15.928 1.00 95.69 200 THR A CA 1
ATOM 1567 C C . THR A 1 200 ? 17.093 -0.568 -15.452 1.00 95.69 200 THR A C 1
ATOM 1569 O O . THR A 1 200 ? 16.906 -0.731 -14.253 1.00 95.69 200 THR A O 1
ATOM 1572 N N . ASP A 1 201 ? 16.171 -0.847 -16.367 1.00 97.06 201 ASP A N 1
ATOM 1573 C CA . ASP A 1 201 ? 14.853 -1.417 -16.086 1.00 97.06 201 ASP A CA 1
ATOM 1574 C C . ASP A 1 201 ? 14.958 -2.744 -15.314 1.00 97.06 201 ASP A C 1
ATOM 1576 O O . ASP A 1 201 ? 14.423 -2.875 -14.217 1.00 97.06 201 ASP A O 1
ATOM 1580 N N . ARG A 1 202 ? 15.754 -3.700 -15.806 1.00 98.06 202 ARG A N 1
ATOM 1581 C CA . ARG A 1 202 ? 15.970 -4.990 -15.123 1.00 98.06 202 ARG A CA 1
ATOM 1582 C C . ARG A 1 202 ? 16.590 -4.813 -13.739 1.00 98.06 202 ARG A C 1
ATOM 1584 O O . ARG A 1 202 ? 16.170 -5.469 -12.790 1.00 98.06 202 ARG A O 1
ATOM 1591 N N . LYS A 1 203 ? 17.573 -3.913 -13.614 1.00 97.75 203 LYS A N 1
ATOM 1592 C CA . LYS A 1 203 ? 18.230 -3.609 -12.332 1.00 97.75 203 LYS A CA 1
ATOM 1593 C C . LYS A 1 203 ? 17.263 -3.001 -11.322 1.00 97.75 203 LYS A C 1
ATOM 1595 O O . LYS A 1 203 ? 17.337 -3.347 -10.149 1.00 97.75 203 LYS A O 1
ATOM 1600 N N . MET A 1 204 ? 16.365 -2.124 -11.768 1.00 97.19 204 MET A N 1
ATOM 1601 C CA . MET A 1 204 ? 15.323 -1.566 -10.912 1.00 97.19 204 MET A CA 1
ATOM 1602 C C . MET A 1 204 ? 14.387 -2.663 -10.409 1.00 97.19 204 MET A C 1
ATOM 1604 O O . MET A 1 204 ? 14.278 -2.826 -9.203 1.00 97.19 204 MET A O 1
ATOM 1608 N N . ALA A 1 205 ? 13.793 -3.472 -11.295 1.00 97.94 205 ALA A N 1
ATOM 1609 C CA . ALA A 1 205 ? 12.884 -4.545 -10.871 1.00 97.94 205 ALA A CA 1
ATOM 1610 C C . ALA A 1 205 ? 13.562 -5.530 -9.898 1.00 97.94 205 ALA A C 1
ATOM 1612 O O . ALA A 1 205 ? 12.968 -5.932 -8.899 1.00 97.94 205 ALA A O 1
ATOM 1613 N N . ALA A 1 206 ? 14.828 -5.883 -10.151 1.00 97.94 206 ALA A N 1
ATOM 1614 C CA . ALA A 1 206 ? 15.613 -6.731 -9.256 1.00 97.94 206 ALA A CA 1
ATOM 1615 C C . ALA A 1 206 ? 15.871 -6.084 -7.884 1.00 97.94 206 ALA A C 1
ATOM 1617 O O . ALA A 1 206 ? 15.841 -6.784 -6.873 1.00 97.94 206 ALA A O 1
ATOM 1618 N N . ARG A 1 207 ? 16.102 -4.763 -7.836 1.00 96.88 207 ARG A N 1
ATOM 1619 C CA . ARG A 1 207 ? 16.273 -4.017 -6.583 1.00 96.88 207 ARG A CA 1
ATOM 1620 C C . ARG A 1 207 ? 15.003 -4.060 -5.738 1.00 96.88 207 ARG A C 1
ATOM 1622 O O . ARG A 1 207 ? 15.097 -4.432 -4.578 1.00 96.88 207 ARG A O 1
ATOM 1629 N N . GLU A 1 208 ? 13.846 -3.759 -6.324 1.00 96.38 208 GLU A N 1
ATOM 1630 C CA . GLU A 1 208 ? 12.559 -3.802 -5.611 1.00 96.38 208 GLU A CA 1
ATOM 1631 C C . GLU A 1 208 ? 12.279 -5.199 -5.046 1.00 96.38 208 GLU A C 1
ATOM 1633 O O . GLU A 1 208 ? 11.949 -5.343 -3.871 1.00 96.38 208 GLU A O 1
ATOM 1638 N N . LYS A 1 209 ? 12.488 -6.251 -5.856 1.00 97.62 209 LYS A N 1
ATOM 1639 C CA . LYS A 1 209 ? 12.367 -7.642 -5.396 1.00 97.62 209 LYS A CA 1
ATOM 1640 C C . LYS A 1 209 ? 13.267 -7.904 -4.188 1.00 97.62 209 LYS A C 1
ATOM 1642 O O . LYS A 1 209 ? 12.805 -8.468 -3.200 1.00 97.62 209 LYS A O 1
ATOM 1647 N N . LEU A 1 210 ? 14.534 -7.494 -4.257 1.00 96.56 210 LEU A N 1
ATOM 1648 C CA . LEU A 1 210 ? 15.486 -7.688 -3.164 1.00 96.56 210 LEU A CA 1
ATOM 1649 C C . LEU A 1 210 ? 15.062 -6.937 -1.896 1.00 96.56 210 LEU A C 1
ATOM 1651 O O . LEU A 1 210 ? 15.176 -7.492 -0.805 1.00 96.56 210 LEU A O 1
ATOM 1655 N N . THR A 1 211 ? 14.572 -5.704 -2.028 1.00 95.19 211 THR A N 1
ATOM 1656 C CA . THR A 1 211 ? 14.048 -4.925 -0.902 1.00 95.19 211 THR A CA 1
ATOM 1657 C C . THR A 1 211 ? 12.864 -5.636 -0.251 1.00 95.19 211 THR A C 1
ATOM 1659 O O . THR A 1 211 ? 12.891 -5.873 0.956 1.00 95.19 211 THR A O 1
ATOM 1662 N N . ILE A 1 212 ? 11.869 -6.066 -1.035 1.00 95.81 212 ILE A N 1
ATOM 1663 C CA . ILE A 1 212 ? 10.691 -6.774 -0.512 1.00 95.81 212 ILE A CA 1
ATOM 1664 C C . ILE A 1 212 ? 11.102 -8.058 0.219 1.00 95.81 212 ILE A C 1
ATOM 1666 O O . ILE A 1 212 ? 10.633 -8.320 1.326 1.00 95.81 212 ILE A O 1
ATOM 1670 N N . MET A 1 213 ? 12.016 -8.841 -0.362 1.00 95.19 213 MET A N 1
ATOM 1671 C CA . MET A 1 213 ? 12.539 -10.056 0.270 1.00 95.19 213 MET A CA 1
ATOM 1672 C C . MET A 1 213 ? 13.199 -9.757 1.622 1.00 95.19 213 MET A C 1
ATOM 1674 O O . MET A 1 213 ? 12.923 -10.446 2.601 1.00 95.19 213 MET A O 1
ATOM 1678 N N . LYS A 1 214 ? 14.050 -8.724 1.685 1.00 94.12 214 LYS A N 1
ATOM 1679 C CA . LYS A 1 214 ? 14.793 -8.353 2.899 1.00 94.12 214 LYS A CA 1
ATOM 1680 C C . LYS A 1 214 ? 13.897 -7.803 4.004 1.00 94.12 214 LYS A C 1
ATOM 1682 O O . LYS A 1 214 ? 14.126 -8.113 5.166 1.00 94.12 214 LYS A O 1
ATOM 1687 N N . LEU A 1 215 ? 12.91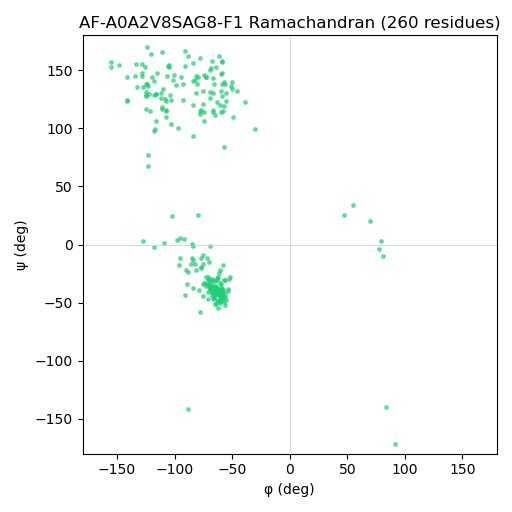7 -6.972 3.654 1.00 94.56 215 LEU A N 1
ATOM 1688 C CA . LEU A 1 215 ? 12.103 -6.249 4.634 1.00 94.56 215 LEU A CA 1
ATOM 1689 C C . LEU A 1 215 ? 10.862 -7.027 5.095 1.00 94.56 215 LEU A C 1
ATOM 1691 O O . LEU A 1 215 ? 10.363 -6.768 6.191 1.00 94.56 215 LEU A O 1
ATOM 1695 N N . HIS A 1 216 ? 10.370 -7.977 4.289 1.00 94.44 216 HIS A N 1
ATOM 1696 C CA . HIS A 1 216 ? 9.082 -8.642 4.531 1.00 94.44 216 HIS A CA 1
ATOM 1697 C C . HIS A 1 216 ? 9.126 -10.174 4.535 1.00 94.44 216 HIS A C 1
ATOM 1699 O O . HIS A 1 216 ? 8.069 -10.801 4.671 1.00 94.44 216 HIS A O 1
ATOM 1705 N N . SER A 1 217 ? 10.309 -10.778 4.391 1.00 92.81 217 SER A N 1
ATOM 1706 C CA . SER A 1 217 ? 10.503 -12.236 4.423 1.00 92.81 217 SER A CA 1
ATOM 1707 C C . SER A 1 217 ? 9.631 -12.997 3.413 1.00 92.81 217 SER A C 1
ATOM 1709 O O . SER A 1 217 ? 9.175 -14.108 3.676 1.00 92.81 217 SER A O 1
ATOM 1711 N N . ILE A 1 218 ? 9.373 -12.399 2.247 1.00 94.31 218 ILE A N 1
ATOM 1712 C CA . ILE A 1 218 ? 8.683 -13.069 1.140 1.00 94.31 218 ILE A CA 1
ATOM 1713 C C . ILE A 1 218 ? 9.689 -13.930 0.374 1.00 94.31 218 ILE A C 1
ATOM 1715 O O . ILE A 1 218 ? 10.760 -13.451 -0.003 1.00 94.31 218 ILE A O 1
ATOM 1719 N N . SER A 1 219 ? 9.334 -15.196 0.129 1.00 94.56 219 SER A N 1
ATOM 1720 C CA . SER A 1 219 ? 10.176 -16.122 -0.638 1.00 94.56 219 SER A CA 1
ATOM 1721 C C . SER A 1 219 ? 10.505 -15.553 -2.030 1.00 94.56 219 SER A C 1
ATOM 1723 O O . SER A 1 219 ? 9.611 -15.017 -2.695 1.00 94.56 219 SER A O 1
ATOM 1725 N N . PRO A 1 220 ? 11.756 -15.686 -2.515 1.00 94.19 220 PRO A N 1
ATOM 1726 C CA . PRO A 1 220 ? 12.152 -15.198 -3.835 1.00 94.19 220 PRO A CA 1
ATOM 1727 C C . PRO A 1 220 ? 11.297 -15.755 -4.977 1.00 94.19 220 PRO A C 1
ATOM 1729 O O . PRO A 1 220 ? 11.106 -15.050 -5.969 1.00 94.19 220 PRO A O 1
ATOM 1732 N N . ASP A 1 221 ? 10.770 -16.973 -4.854 1.00 96.00 221 ASP A N 1
ATOM 1733 C CA . ASP A 1 221 ? 9.972 -17.621 -5.904 1.00 96.00 221 ASP A CA 1
ATOM 1734 C C . ASP A 1 221 ? 8.551 -17.052 -6.004 1.00 96.00 221 ASP A C 1
ATOM 1736 O O . ASP A 1 221 ? 7.878 -17.193 -7.026 1.00 96.00 221 ASP A O 1
ATOM 1740 N N . ARG A 1 222 ? 8.106 -16.333 -4.966 1.00 96.38 222 ARG A N 1
ATOM 1741 C CA . ARG A 1 222 ? 6.821 -15.625 -4.954 1.00 96.38 222 ARG A CA 1
ATOM 1742 C C . ARG A 1 222 ? 6.859 -14.322 -5.746 1.00 96.38 222 ARG A C 1
ATOM 1744 O O . ARG A 1 222 ? 5.798 -13.759 -5.982 1.00 96.38 222 ARG A O 1
ATOM 1751 N N . ILE A 1 223 ? 8.036 -13.829 -6.147 1.00 97.81 223 ILE A N 1
ATOM 1752 C CA . ILE A 1 223 ? 8.183 -12.551 -6.857 1.00 97.81 223 ILE A CA 1
ATOM 1753 C C . ILE A 1 223 ? 8.930 -12.755 -8.175 1.00 97.81 223 ILE A C 1
ATOM 1755 O O . ILE A 1 223 ? 10.117 -13.083 -8.204 1.00 97.81 223 ILE A O 1
ATOM 1759 N N . VAL A 1 224 ? 8.257 -12.480 -9.285 1.00 97.75 224 VAL A N 1
ATOM 1760 C CA . VAL A 1 224 ? 8.825 -12.459 -10.636 1.00 97.75 224 VAL A CA 1
ATOM 1761 C C . VAL A 1 224 ? 9.235 -11.028 -10.988 1.00 97.75 224 VAL A C 1
ATOM 1763 O O . VAL A 1 224 ? 8.562 -10.072 -10.609 1.00 97.75 224 VAL A O 1
ATOM 1766 N N . THR A 1 225 ? 10.336 -10.856 -11.719 1.00 98.38 225 THR A N 1
ATOM 1767 C CA . THR A 1 225 ? 10.790 -9.542 -12.199 1.00 98.38 225 THR A CA 1
ATOM 1768 C C . THR A 1 225 ? 10.947 -9.544 -13.713 1.00 98.38 225 THR A C 1
ATOM 1770 O O . THR A 1 225 ? 11.469 -10.494 -14.294 1.00 98.38 225 THR A O 1
ATOM 1773 N N . ILE A 1 226 ? 10.512 -8.464 -14.365 1.00 97.81 226 ILE A N 1
ATOM 1774 C CA . ILE A 1 226 ? 10.651 -8.266 -15.812 1.00 97.81 226 ILE A CA 1
ATOM 1775 C C . ILE A 1 226 ? 11.196 -6.858 -16.087 1.00 97.81 226 ILE A C 1
ATOM 1777 O O . ILE A 1 226 ? 10.747 -5.866 -15.511 1.00 97.81 226 ILE A O 1
ATOM 1781 N N . GLY A 1 227 ? 12.171 -6.766 -16.996 1.00 97.88 227 GLY A N 1
ATOM 1782 C CA . GLY A 1 227 ? 12.569 -5.490 -17.592 1.00 97.88 227 GLY A CA 1
ATOM 1783 C C . GLY A 1 227 ? 11.559 -5.090 -18.659 1.00 97.88 227 GLY A C 1
ATOM 1784 O O . GLY A 1 227 ? 11.440 -5.772 -19.677 1.00 97.88 227 GLY A O 1
ATOM 1785 N N . GLY A 1 228 ? 10.814 -4.019 -18.413 1.00 97.25 228 GLY A N 1
ATOM 1786 C CA . GLY A 1 228 ? 9.735 -3.567 -19.280 1.00 97.25 228 GLY A CA 1
ATOM 1787 C C . GLY A 1 228 ? 10.175 -2.686 -20.447 1.00 97.25 228 GLY A C 1
ATOM 1788 O O . GLY A 1 228 ? 9.339 -2.249 -21.238 1.00 97.25 228 GLY A O 1
ATOM 1789 N N . GLY A 1 229 ? 11.475 -2.417 -20.582 1.00 96.81 229 GLY A N 1
ATOM 1790 C CA . GLY A 1 229 ? 12.020 -1.561 -21.625 1.00 96.81 229 GLY A CA 1
ATOM 17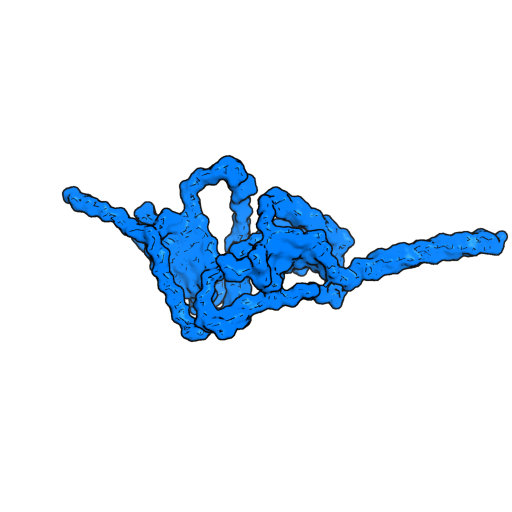91 C C . GLY A 1 229 ? 11.956 -0.082 -21.258 1.00 96.81 229 GLY A C 1
ATOM 1792 O O . GLY A 1 229 ? 12.276 0.316 -20.135 1.00 96.81 229 GLY A O 1
ATOM 1793 N N . LEU A 1 230 ? 11.612 0.753 -22.242 1.00 96.12 230 LEU A N 1
ATOM 1794 C CA . LEU A 1 230 ? 11.699 2.206 -22.122 1.00 96.12 230 LEU A CA 1
ATOM 1795 C C . LEU A 1 230 ? 10.314 2.855 -22.059 1.00 96.12 230 LEU A C 1
ATOM 1797 O O . LEU A 1 230 ? 9.449 2.584 -22.891 1.00 96.12 230 LEU A O 1
ATOM 1801 N N . ARG A 1 231 ? 10.133 3.783 -21.122 1.00 95.25 231 ARG A N 1
ATOM 1802 C CA . ARG A 1 231 ? 9.004 4.719 -21.058 1.00 95.25 231 ARG A CA 1
ATOM 1803 C C . ARG A 1 231 ? 9.509 6.162 -21.019 1.00 95.25 231 ARG A C 1
ATOM 1805 O O . ARG A 1 231 ? 10.711 6.419 -20.909 1.00 95.25 231 ARG A O 1
ATOM 1812 N N . VAL A 1 232 ? 8.586 7.111 -21.172 1.00 91.31 232 VAL A N 1
ATOM 1813 C CA . VAL A 1 232 ? 8.883 8.550 -21.048 1.00 91.31 232 VAL A CA 1
ATOM 1814 C C . VAL A 1 232 ? 9.404 8.865 -19.644 1.00 91.31 232 VAL A C 1
ATOM 1816 O O . VAL A 1 232 ? 10.466 9.472 -19.504 1.00 91.31 232 VAL A O 1
ATOM 1819 N N . HIS A 1 233 ? 8.703 8.364 -18.628 1.00 91.00 233 HIS A N 1
ATOM 1820 C CA . HIS A 1 233 ? 9.083 8.455 -17.223 1.00 91.00 233 HIS A CA 1
ATOM 1821 C C . HIS A 1 233 ? 9.606 7.112 -16.729 1.00 91.00 233 HIS A C 1
ATOM 1823 O O . HIS A 1 233 ? 9.264 6.055 -17.265 1.00 91.00 233 HIS A O 1
ATOM 1829 N N . ARG A 1 234 ? 10.452 7.151 -15.699 1.00 93.06 234 ARG A N 1
ATOM 1830 C CA . ARG A 1 234 ? 10.859 5.933 -15.006 1.00 93.06 234 ARG A CA 1
ATOM 1831 C C . ARG A 1 234 ? 9.635 5.423 -14.245 1.00 93.06 234 ARG A C 1
ATOM 1833 O O . ARG A 1 234 ? 8.979 6.202 -13.563 1.00 93.06 234 ARG A O 1
ATOM 1840 N N . THR A 1 235 ? 9.306 4.142 -14.368 1.00 95.00 235 THR A N 1
ATOM 1841 C CA . THR A 1 235 ? 8.080 3.583 -13.775 1.00 95.00 235 THR A CA 1
ATOM 1842 C C . THR A 1 235 ? 8.341 2.197 -13.210 1.00 95.00 235 THR A C 1
ATOM 1844 O O . THR A 1 235 ? 9.105 1.436 -13.797 1.00 95.00 235 THR A O 1
ATOM 1847 N N . ILE A 1 236 ? 7.700 1.857 -12.099 1.00 96.38 236 ILE A N 1
ATOM 1848 C CA . ILE A 1 236 ? 7.653 0.502 -11.548 1.00 96.38 236 ILE A CA 1
ATOM 1849 C C . ILE A 1 236 ? 6.185 0.130 -11.378 1.00 96.38 236 ILE A C 1
ATOM 1851 O O . ILE A 1 236 ? 5.406 0.900 -10.825 1.00 96.38 236 ILE A O 1
ATOM 1855 N N . GLU A 1 237 ? 5.804 -1.022 -11.906 1.00 97.25 237 GLU A N 1
ATOM 1856 C CA . GLU A 1 237 ? 4.468 -1.596 -11.799 1.00 97.25 237 GLU A CA 1
ATOM 1857 C C . GLU A 1 237 ? 4.536 -2.852 -10.933 1.00 97.25 237 GLU A C 1
ATOM 1859 O O . GLU A 1 237 ? 5.371 -3.728 -11.175 1.00 97.25 237 GLU A O 1
ATOM 186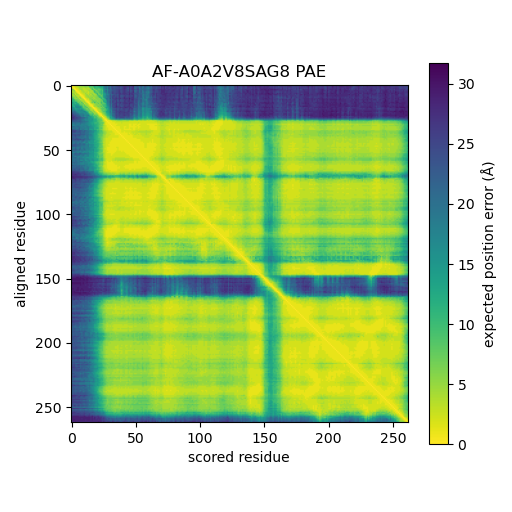4 N N . PHE A 1 238 ? 3.641 -2.935 -9.954 1.00 97.44 238 PHE A N 1
ATOM 1865 C CA . PHE A 1 238 ? 3.446 -4.097 -9.097 1.00 97.44 238 PHE A CA 1
ATOM 1866 C C . PHE A 1 238 ? 2.143 -4.770 -9.496 1.00 97.44 238 PHE A C 1
ATOM 1868 O O . PHE A 1 238 ? 1.085 -4.147 -9.495 1.00 97.44 238 PHE A O 1
ATOM 1875 N N . TRP A 1 239 ? 2.226 -6.045 -9.834 1.00 96.62 239 TRP A N 1
ATOM 1876 C CA . TRP A 1 239 ? 1.105 -6.863 -10.267 1.00 96.62 239 TRP A CA 1
ATOM 1877 C C . TRP A 1 239 ? 0.919 -8.031 -9.310 1.00 96.62 239 TRP A C 1
ATOM 1879 O O . TRP A 1 239 ? 1.900 -8.606 -8.830 1.00 96.62 239 TRP A O 1
ATOM 1889 N N . ILE A 1 240 ? -0.333 -8.410 -9.083 1.00 95.44 240 ILE A N 1
ATOM 1890 C CA . ILE A 1 240 ? -0.687 -9.661 -8.414 1.00 95.44 240 ILE A CA 1
ATOM 1891 C C . ILE A 1 240 ? -1.176 -10.631 -9.486 1.00 95.44 240 ILE A C 1
ATOM 1893 O O . ILE A 1 240 ? -2.015 -10.290 -10.321 1.00 95.44 240 ILE A O 1
ATOM 1897 N N . ILE A 1 241 ? -0.600 -11.828 -9.482 1.00 95.25 241 ILE A N 1
ATOM 1898 C CA . ILE A 1 241 ? -0.813 -12.872 -10.480 1.00 95.25 241 ILE A CA 1
ATOM 1899 C C . ILE A 1 241 ? -1.469 -14.069 -9.784 1.00 95.25 241 ILE A C 1
ATOM 1901 O O . ILE A 1 241 ? -0.772 -14.783 -9.052 1.00 95.25 241 ILE A O 1
ATOM 1905 N N . PRO A 1 242 ? -2.773 -14.315 -10.001 1.00 93.12 242 PRO A N 1
ATOM 1906 C CA . PRO A 1 242 ? -3.435 -15.503 -9.476 1.00 93.12 242 PRO A CA 1
ATOM 1907 C C . PRO A 1 242 ? -2.795 -16.812 -9.980 1.0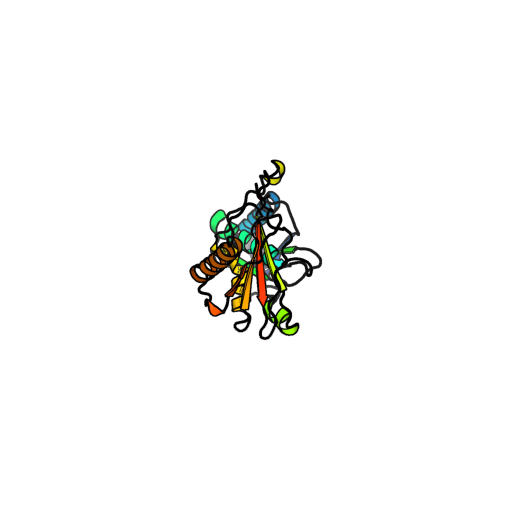0 93.12 242 PRO A C 1
ATOM 1909 O O . PRO A 1 242 ? -2.148 -16.827 -11.036 1.00 93.12 242 PRO A O 1
ATOM 1912 N N . PRO A 1 243 ? -2.986 -17.936 -9.269 1.00 91.75 243 PRO A N 1
ATOM 1913 C CA . PRO A 1 243 ? -2.507 -19.243 -9.716 1.00 91.75 243 PRO A CA 1
ATOM 1914 C C . PRO A 1 243 ? -3.028 -19.595 -11.115 1.00 91.75 243 PRO A C 1
ATOM 1916 O O . PRO A 1 243 ? -4.223 -19.506 -11.389 1.00 91.75 243 PRO A O 1
ATOM 1919 N N . GLY A 1 244 ? -2.127 -20.009 -12.009 1.00 90.06 244 GLY A N 1
ATOM 1920 C CA . GLY A 1 244 ? -2.468 -20.395 -13.384 1.00 90.06 244 GLY A CA 1
ATOM 1921 C C . GLY A 1 244 ? -2.715 -19.235 -14.357 1.00 90.06 244 GLY A C 1
ATOM 1922 O O . GLY A 1 244 ? -2.900 -19.492 -15.542 1.00 90.06 244 GLY A O 1
ATOM 1923 N N . ALA A 1 245 ? -2.683 -17.980 -13.900 1.00 92.81 245 ALA A N 1
ATOM 1924 C CA . ALA A 1 245 ? -2.811 -16.824 -14.778 1.00 92.81 245 ALA A CA 1
ATOM 1925 C C . ALA A 1 245 ? -1.525 -16.565 -15.587 1.00 92.81 245 ALA A C 1
ATOM 1927 O O . ALA A 1 245 ? -0.404 -16.766 -15.097 1.00 92.81 245 ALA A O 1
ATOM 1928 N N . GLU A 1 246 ? -1.681 -16.084 -16.823 1.00 93.25 246 GLU A N 1
ATOM 1929 C CA . GLU A 1 246 ? -0.554 -15.649 -17.653 1.00 93.25 246 GLU A CA 1
ATOM 1930 C C . GLU A 1 246 ? 0.103 -14.381 -17.095 1.00 93.25 246 GLU A C 1
ATOM 1932 O O . GLU A 1 246 ? -0.533 -13.555 -16.443 1.00 93.25 246 GLU A O 1
ATOM 1937 N N . LEU A 1 247 ? 1.399 -14.200 -17.361 1.00 94.56 247 LEU A N 1
ATOM 1938 C CA . LEU A 1 247 ? 2.099 -12.991 -16.936 1.00 94.56 247 LEU A CA 1
ATOM 1939 C C . LEU A 1 247 ? 1.716 -11.797 -17.832 1.00 94.56 247 LEU A C 1
ATOM 1941 O O . LEU A 1 247 ? 1.820 -11.904 -19.058 1.00 94.56 247 LEU A O 1
ATOM 1945 N N . PRO A 1 248 ? 1.366 -10.635 -17.246 1.00 95.44 248 PRO A N 1
ATOM 1946 C CA . PRO A 1 248 ? 1.221 -9.381 -17.972 1.00 95.44 248 PRO A CA 1
ATOM 1947 C C . PRO A 1 248 ? 2.433 -9.079 -18.854 1.00 95.44 248 PRO A C 1
ATOM 1949 O O . PRO A 1 248 ? 3.588 -9.174 -18.425 1.00 95.44 248 PRO A O 1
ATOM 1952 N N . LYS A 1 249 ? 2.168 -8.675 -20.099 1.00 96.12 249 LYS A N 1
ATOM 1953 C CA . LYS A 1 249 ? 3.213 -8.267 -21.043 1.00 96.12 249 LYS A CA 1
ATOM 1954 C C . LYS A 1 249 ? 3.639 -6.823 -20.758 1.00 96.12 249 LYS A C 1
ATOM 1956 O O . LYS A 1 249 ? 2.775 -5.967 -20.558 1.00 96.12 249 LYS A O 1
ATOM 1961 N N . PRO A 1 250 ? 4.945 -6.510 -20.793 1.00 96.50 250 PRO A N 1
ATOM 1962 C CA . PRO A 1 250 ? 5.389 -5.132 -20.668 1.00 96.50 250 PRO A CA 1
ATOM 1963 C C . PRO A 1 250 ? 4.848 -4.214 -21.765 1.00 96.50 250 PRO A C 1
ATOM 1965 O O . PRO A 1 250 ? 4.730 -4.611 -22.923 1.00 96.50 250 PRO A O 1
ATOM 1968 N N . SER A 1 251 ? 4.606 -2.955 -21.405 1.00 96.38 251 SER A N 1
ATOM 1969 C CA . SER A 1 251 ? 4.095 -1.910 -22.302 1.00 96.38 251 SER A CA 1
ATOM 1970 C C . SER A 1 251 ? 5.043 -0.697 -22.351 1.00 96.38 251 SER A C 1
ATOM 1972 O O . SER A 1 251 ? 4.806 0.323 -21.689 1.00 96.38 251 SER A O 1
ATOM 1974 N N . PRO A 1 252 ? 6.170 -0.787 -23.087 1.00 94.81 252 PRO A N 1
ATOM 1975 C CA . PRO A 1 252 ? 7.074 0.344 -23.279 1.00 94.81 252 PRO A CA 1
ATOM 1976 C C . PRO A 1 252 ? 6.403 1.455 -24.100 1.00 94.81 252 PRO A C 1
ATOM 1978 O O . PRO A 1 252 ? 5.674 1.187 -25.051 1.00 94.81 252 PRO A O 1
ATOM 1981 N N . THR A 1 253 ? 6.691 2.714 -23.766 1.00 93.62 253 THR A N 1
ATOM 1982 C CA . THR A 1 253 ? 6.139 3.903 -24.449 1.00 93.62 253 THR A CA 1
ATOM 1983 C C . THR A 1 253 ? 7.206 4.772 -25.110 1.00 93.62 253 THR A C 1
ATOM 1985 O O . THR A 1 253 ? 6.888 5.759 -25.768 1.00 93.62 253 THR A O 1
ATOM 1988 N N . ALA A 1 254 ? 8.486 4.417 -24.973 1.00 90.94 254 ALA A N 1
ATOM 1989 C CA . ALA A 1 254 ? 9.599 5.141 -25.575 1.00 90.94 254 ALA A CA 1
ATOM 1990 C C . ALA A 1 254 ? 10.480 4.221 -26.427 1.00 90.94 254 ALA A C 1
ATOM 1992 O O . ALA A 1 254 ? 10.596 3.020 -26.190 1.00 90.94 254 ALA A O 1
ATOM 1993 N N . ARG A 1 255 ? 11.142 4.813 -27.426 1.00 88.94 255 ARG A N 1
ATOM 1994 C CA . ARG A 1 255 ? 12.118 4.129 -28.286 1.00 88.94 255 ARG A CA 1
ATOM 1995 C C . ARG A 1 255 ? 13.551 4.529 -27.908 1.00 88.94 255 ARG A C 1
ATOM 1997 O O . ARG A 1 255 ? 13.759 5.649 -27.430 1.00 88.94 255 ARG A O 1
ATOM 2004 N N . PRO A 1 256 ? 14.551 3.660 -28.147 1.00 85.94 256 PRO A N 1
ATOM 2005 C CA . PRO A 1 256 ? 15.954 4.017 -27.966 1.00 85.94 256 PRO A CA 1
ATOM 2006 C C . PRO A 1 256 ? 16.359 5.211 -28.840 1.00 85.94 256 PRO A C 1
ATOM 2008 O O . PRO A 1 256 ? 15.877 5.363 -29.965 1.00 85.94 256 PRO A O 1
ATOM 2011 N N . ILE A 1 257 ? 17.289 6.036 -28.352 1.00 83.38 257 ILE A N 1
ATOM 2012 C CA . ILE A 1 257 ? 17.890 7.103 -29.161 1.00 83.38 257 ILE A CA 1
ATOM 2013 C C . ILE A 1 257 ? 18.720 6.440 -30.265 1.00 83.38 257 ILE A C 1
ATOM 2015 O O . ILE A 1 257 ? 19.723 5.781 -29.986 1.00 83.38 257 ILE A O 1
ATOM 2019 N N . ARG A 1 258 ? 18.315 6.612 -31.530 1.00 78.38 258 ARG A N 1
ATOM 2020 C CA . ARG A 1 258 ? 19.127 6.187 -32.676 1.00 78.38 258 ARG A CA 1
ATOM 2021 C C . ARG A 1 258 ? 20.405 7.025 -32.692 1.00 78.38 258 ARG A C 1
ATOM 2023 O O . ARG A 1 258 ? 20.348 8.223 -32.960 1.00 78.38 258 ARG A O 1
ATOM 2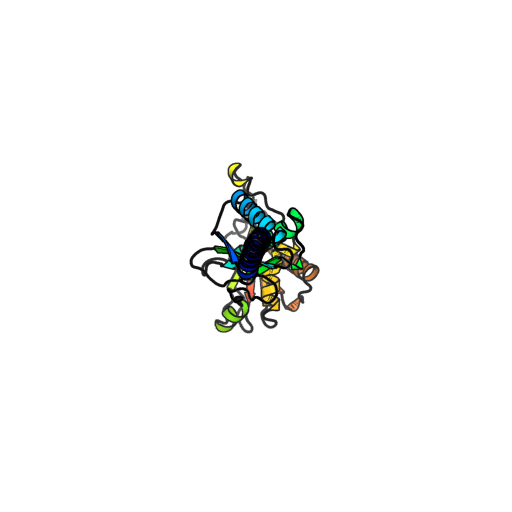030 N N . ARG A 1 259 ? 21.563 6.414 -32.424 1.00 71.31 259 ARG A N 1
ATOM 2031 C CA . ARG A 1 259 ? 22.848 7.059 -32.723 1.00 71.31 259 ARG A CA 1
ATOM 2032 C C . ARG A 1 259 ? 22.950 7.177 -34.244 1.00 71.31 259 ARG A C 1
ATOM 2034 O O . ARG A 1 259 ? 22.968 6.155 -34.927 1.00 71.31 259 ARG A O 1
ATOM 2041 N N . ARG A 1 260 ? 22.975 8.402 -34.783 1.00 67.19 260 ARG A N 1
ATOM 2042 C CA . ARG A 1 260 ? 23.397 8.609 -36.175 1.00 67.19 260 ARG A CA 1
ATOM 2043 C C . ARG A 1 260 ? 24.839 8.107 -36.264 1.00 67.19 260 ARG A C 1
ATOM 2045 O O . ARG A 1 260 ? 25.678 8.580 -35.499 1.00 67.19 260 ARG A O 1
ATOM 2052 N N . LYS A 1 261 ? 25.094 7.114 -37.124 1.00 64.81 261 LYS A N 1
ATOM 2053 C CA . LYS A 1 261 ? 26.463 6.746 -37.496 1.00 64.81 261 LYS A CA 1
ATOM 2054 C C . LYS A 1 261 ? 27.101 8.018 -38.069 1.00 64.81 261 LYS A C 1
ATOM 2056 O O . LYS A 1 261 ? 26.520 8.605 -38.980 1.00 64.81 261 LYS A O 1
ATOM 2061 N N . ARG A 1 262 ? 28.169 8.491 -37.431 1.00 60.12 262 ARG A N 1
ATOM 2062 C CA . ARG A 1 262 ? 29.074 9.482 -38.016 1.00 60.12 262 ARG A CA 1
ATOM 2063 C C . ARG A 1 262 ? 30.108 8.730 -38.829 1.00 60.12 262 ARG A C 1
ATOM 2065 O O . ARG A 1 262 ? 30.455 7.613 -38.380 1.00 60.12 262 ARG A O 1
#

Secondary structure (DSSP, 8-state):
-HHHHHHHHHHHHHHHHHHHHHHHTTSS-EEEEEE-S--HHHHHHHHHHHHHHHHHSTTPEEEEEEE--TTS-HHHHHHHHHHHHHIIIIIT---TTTEEEEE----SS-EEEEEEE-TTPPPSSPPP-HHHHHHHHT--EEEEEEEE--S---GGGGGG------HHHHHHHHHHHHHH-TT-EEEEEEEEETTSPTTHHHHHHHHHHHHHHHHH---GGGEEEEEEEEESSEEEEEEEE-TTPPPPPP------------

Mean predicted aligned error: 8.74 Å

Solvent-accessible surface area (backbone atoms only — not comparable to full-atom values): 14471 Å² total; per-residue (Å²): 113,73,69,62,55,53,53,53,52,54,55,54,54,54,54,52,52,57,53,51,57,61,51,63,71,56,59,54,57,40,79,76,49,74,47,59,88,69,57,65,69,59,50,50,56,52,51,49,55,51,50,52,57,45,64,77,34,75,77,35,33,38,36,39,33,28,19,26,25,81,92,49,43,47,37,56,47,42,30,56,41,43,43,52,49,47,42,44,28,75,73,67,67,41,59,73,89,37,51,46,73,38,42,58,37,74,32,98,50,49,36,38,36,37,33,43,25,25,76,98,44,65,69,94,64,66,74,41,58,66,44,66,59,36,49,78,66,42,48,57,42,69,33,31,75,50,72,51,77,90,65,85,69,53,78,86,52,50,80,65,60,74,72,77,52,50,78,59,53,61,45,45,54,62,51,50,43,44,64,76,30,78,71,34,31,38,36,29,38,8,23,22,30,69,87,52,63,91,64,48,13,39,54,48,18,51,48,54,51,51,49,48,32,73,71,64,72,48,61,70,89,41,50,46,67,41,57,26,49,25,18,84,50,33,33,38,36,38,28,43,31,25,67,91,35,73,80,84,78,70,80,53,74,43,69,78,78,79,78,76,86,127

Sequence (262 aa):
MRTLLILLAIVAASFANAVAQTESARTEARLIDSFGSVAYSDMLARLDGFAIELQNAPQSRGFIVAYPQPNNLPGWTLKRANWARAYLIKGRGLDMNRVRVVNGGFSNEVKYELWIVPPGTELPVPPFDLAAASVREKTPYLFDRVVFENSPVPPEASDEYEIRLDEKDAYEPFVTTLRSDPAARGLIIAYATRRNRPGTDRKMAAREKLTIMKLHSISPDRIVTIGGGLRVHRTIE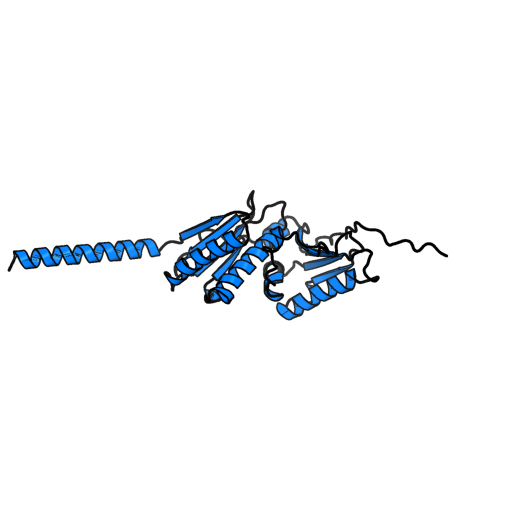FWIIPPGAELPKPSPTARPIRRRKR

Foldseek 3Di:
DVVVVVVVVVVVVVVVVVVVVVVVVQQAKDWPDKDFDDDPVVLVVSLVSLLVVCVVVVQKAKEKEKAAAPPDQQLVRQLVSLVSLCCSCVVVVDDNVRYYYAHLYHDNGTMIIIMIHHPPYDDPRDGDLPLVVCLVVQEKDFNDKDWDDPDDQDPVCVSVPDPPPPLLSSCCVVLVSCVSPVQKAKEKFKAAALPDDPCVRVVVQVVNLVSCCVNPVDDSVRYHYDHLYHANTTMMIIMIGHHPHDDDHRDHDDDHDDDDDD

Radius of gyration: 24.55 Å; Cα contacts (8 Å, |Δi|>4): 432; chains: 1; bounding box: 64×46×97 Å

Nearest PDB structures (foldseek):
  5u1h-assembly3_C  TM=7.766E-01  e=1.007E-04  Pseudomonas aeruginosa PAO1
  6top-assembly4_D  TM=6.346E-01  e=8.073E-03  Porphyromonas gingivalis JCVI SC001
  4g4x-assembly1_A  TM=6.591E-01  e=1.163E-02  Acinetobacter baumannii TCDC-AB0715
  5n2c-assembly1_A  TM=7.132E-01  e=5.331E-02  Burkholderia cenocepacia J2315
  5n2c-assembly1_C  TM=6.021E-01  e=5.665E-02  Burkholderia cenocepacia J2315

pLDDT: mean 85.51, std 16.58, range [41.16, 98.62]